Protein AF-A0A9P0K752-F1 (afdb_monomer_lite)

Secondary structure (DSSP, 8-state):
--TT----------SS-SSSHHHHHHH-TT-EEEEEEEEEE-TTPPPPS--HHHHS-TT-SS--SEEEEEEES--S-HHHHHHHHHHHH-TT-----------SSS-SEEEEEEE----BSS-HHHHHHHHHT--SSPPTT-TTTTGGGBHHHHHHHHTSSSTT-EEPPP-S---BPBPTTSS-B--STT-PPPB--EEEEEEE-----TTS--SSPPPEEEEEEE-TT--SSSS--EEEEEEEE-----SSS---TT---HHHHHHHHHHHHHHHHHH--S-------

Organism: Acanthoscelides obtectus (NCBI:txid200917)

Radius of gyration: 21.59 Å; chains: 1; bounding box: 47×63×61 Å

pLDDT: mean 83.91, std 16.71, range [30.11, 98.62]

Structure (mmCIF, N/CA/C/O backbone):
data_AF-A0A9P0K752-F1
#
_entry.id   AF-A0A9P0K752-F1
#
loop_
_atom_site.group_PDB
_atom_site.id
_atom_site.type_symbol
_atom_site.label_atom_id
_atom_site.label_alt_id
_atom_site.label_comp_id
_atom_site.label_asym_id
_atom_site.label_entity_id
_atom_site.label_seq_id
_atom_site.pdbx_PDB_ins_code
_atom_site.Cartn_x
_atom_site.Cartn_y
_atom_site.Cartn_z
_atom_site.occupancy
_atom_site.B_iso_or_equiv
_atom_site.auth_seq_id
_atom_site.auth_comp_id
_atom_site.auth_asym_id
_atom_site.auth_atom_id
_atom_site.pdbx_PDB_model_num
ATOM 1 N N . MET A 1 1 ? -17.969 13.875 7.030 1.00 43.69 1 MET A N 1
ATOM 2 C CA . MET A 1 1 ? -17.506 15.256 7.334 1.00 43.69 1 MET A CA 1
ATOM 3 C C . MET A 1 1 ? -16.172 15.446 6.616 1.00 43.69 1 MET A C 1
ATOM 5 O O . MET A 1 1 ? -15.389 14.506 6.649 1.00 43.69 1 MET A O 1
ATOM 9 N N . LYS A 1 2 ? -15.927 16.565 5.918 1.00 38.28 2 LYS A N 1
ATOM 10 C CA . LYS A 1 2 ? -14.702 16.745 5.107 1.00 38.28 2 LYS A CA 1
ATOM 11 C C . LYS A 1 2 ? -13.452 16.594 5.989 1.00 38.28 2 LYS A C 1
ATOM 13 O O . LYS A 1 2 ? -13.418 17.163 7.079 1.00 38.28 2 LYS A O 1
ATOM 18 N N . ALA A 1 3 ? -12.436 15.875 5.505 1.00 40.75 3 ALA A N 1
ATOM 19 C CA . ALA A 1 3 ? -11.210 15.505 6.232 1.00 40.75 3 ALA A CA 1
ATOM 20 C C . ALA A 1 3 ? -10.490 16.669 6.954 1.00 40.75 3 ALA A C 1
ATOM 22 O O . ALA A 1 3 ? -9.731 16.451 7.890 1.00 40.75 3 ALA A O 1
ATOM 23 N N . ARG A 1 4 ? -10.753 17.916 6.545 1.00 45.72 4 ARG A N 1
ATOM 24 C CA . ARG A 1 4 ? -10.050 19.127 6.990 1.00 45.72 4 ARG A CA 1
ATOM 25 C C . ARG A 1 4 ? -10.673 19.873 8.183 1.00 45.72 4 ARG A C 1
ATOM 27 O O . ARG A 1 4 ? -10.165 20.933 8.520 1.00 45.72 4 ARG A O 1
ATOM 34 N N . GLN A 1 5 ? -11.769 19.402 8.787 1.00 37.91 5 GLN A N 1
ATOM 35 C CA . GLN A 1 5 ? -12.550 20.221 9.744 1.00 37.91 5 GLN A CA 1
ATOM 36 C C . GLN A 1 5 ? -12.914 19.560 11.086 1.00 37.91 5 GLN A C 1
ATOM 38 O O . GLN A 1 5 ? -13.837 20.017 11.756 1.00 37.91 5 GLN A O 1
ATOM 43 N N . ARG A 1 6 ? -12.223 18.507 11.529 1.00 47.59 6 ARG A N 1
ATOM 44 C CA . ARG A 1 6 ? -12.545 17.875 12.823 1.00 47.59 6 ARG A CA 1
ATOM 45 C C . ARG A 1 6 ? -11.621 18.349 13.953 1.00 47.59 6 ARG A C 1
ATOM 47 O O . ARG A 1 6 ? -10.405 18.280 13.818 1.00 47.59 6 ARG A O 1
ATOM 54 N N . ASN A 1 7 ? -12.223 18.791 15.060 1.00 34.81 7 ASN A N 1
ATOM 55 C CA . ASN A 1 7 ? -11.583 18.974 16.368 1.00 34.81 7 ASN A CA 1
ATOM 56 C C . ASN A 1 7 ? -11.761 17.698 17.201 1.00 34.81 7 ASN A C 1
ATOM 58 O O . ASN A 1 7 ? -12.840 17.104 17.173 1.00 34.81 7 ASN A O 1
ATOM 62 N N . PHE A 1 8 ? -10.742 17.312 17.973 1.00 40.81 8 PHE A N 1
ATOM 63 C CA . PHE A 1 8 ? -10.775 16.106 18.802 1.00 40.81 8 PHE A CA 1
ATOM 64 C C . PHE A 1 8 ? -10.212 16.374 20.193 1.00 40.81 8 PHE A C 1
ATOM 66 O O . PHE A 1 8 ? -9.047 16.730 20.322 1.00 40.81 8 PHE A O 1
ATOM 73 N N . LEU A 1 9 ? -11.057 16.176 21.207 1.00 34.00 9 LEU A N 1
ATOM 74 C CA . LEU A 1 9 ? -10.714 15.689 22.547 1.00 34.00 9 LEU A CA 1
ATOM 75 C C . LEU A 1 9 ? -12.022 15.553 23.340 1.00 34.00 9 LEU A C 1
ATOM 77 O O . LEU A 1 9 ? -12.571 16.545 23.816 1.00 34.00 9 LEU A O 1
ATOM 81 N N . GLN A 1 10 ? -12.535 14.330 23.496 1.00 37.66 10 GLN A N 1
ATOM 82 C CA . GLN A 1 10 ? -13.490 14.044 24.567 1.00 37.66 10 GLN A CA 1
ATOM 83 C C . GLN A 1 10 ? -13.462 12.563 24.950 1.00 37.66 10 GLN A C 1
ATOM 85 O O . GLN A 1 10 ? -13.866 11.702 24.177 1.00 37.66 10 GLN A O 1
ATOM 90 N N . GLY A 1 11 ? -13.009 12.278 26.169 1.00 41.69 11 GLY A N 1
ATOM 91 C CA . GLY A 1 11 ? -13.138 10.969 26.800 1.00 41.69 11 GLY A CA 1
ATOM 92 C C . GLY A 1 11 ? -13.269 11.139 28.309 1.00 41.69 11 GLY A C 1
ATOM 93 O O . GLY A 1 11 ? -12.302 11.488 28.978 1.00 41.69 11 GLY A O 1
ATOM 94 N N . LYS A 1 12 ? -14.479 10.933 28.843 1.00 43.66 12 LYS A N 1
ATOM 95 C CA . LYS A 1 12 ? -14.713 10.707 30.278 1.00 43.66 12 LYS A CA 1
ATOM 96 C C . LYS A 1 12 ? -14.547 9.212 30.544 1.00 43.66 12 LYS A C 1
ATOM 98 O O . LYS A 1 12 ? -15.131 8.409 29.822 1.00 43.66 12 LYS A O 1
ATOM 103 N N . VAL A 1 13 ? -13.807 8.853 31.590 1.00 46.53 13 VAL A N 1
ATOM 104 C CA . VAL A 1 13 ? -13.734 7.475 32.099 1.00 46.53 13 VAL A CA 1
ATOM 105 C C . VAL A 1 13 ? -15.123 7.099 32.631 1.00 46.53 13 VAL A C 1
ATOM 107 O O . VAL A 1 13 ? -15.615 7.730 33.566 1.00 46.53 13 VAL A O 1
ATOM 110 N N . ALA A 1 14 ? -15.798 6.147 31.985 1.00 50.75 14 ALA A N 1
ATOM 111 C CA . ALA A 1 14 ? -17.128 5.678 32.372 1.00 50.75 14 ALA A CA 1
ATOM 112 C C . ALA A 1 14 ? -17.036 4.436 33.279 1.00 50.75 14 ALA A C 1
ATOM 114 O O . ALA A 1 14 ? -16.059 3.701 33.227 1.00 50.75 14 ALA A O 1
ATOM 115 N N . ALA A 1 15 ? -18.078 4.175 34.078 1.00 58.16 15 ALA A N 1
ATOM 116 C CA . ALA A 1 15 ? -18.194 3.004 34.963 1.00 58.16 15 ALA A CA 1
ATOM 117 C C . ALA A 1 15 ? -18.396 1.656 34.225 1.00 58.16 15 ALA A C 1
ATOM 119 O O . ALA A 1 15 ? -18.564 0.621 34.863 1.00 58.16 15 ALA A O 1
ATOM 120 N N . ASN A 1 16 ? -18.407 1.674 32.889 1.00 66.56 16 ASN A N 1
ATOM 121 C CA . ASN A 1 16 ? -18.654 0.525 32.020 1.00 66.56 16 ASN A CA 1
ATOM 122 C C . ASN A 1 16 ? -17.353 0.069 31.343 1.00 66.56 16 ASN A C 1
ATOM 124 O O . ASN A 1 16 ? -16.406 0.845 31.243 1.00 66.56 16 ASN A O 1
ATOM 128 N N . SER A 1 17 ? -17.333 -1.176 30.851 1.00 79.44 17 SER A N 1
ATOM 129 C CA . SER A 1 17 ? -16.177 -1.741 30.141 1.00 79.44 17 SER A CA 1
ATOM 130 C C . SER A 1 17 ? -15.731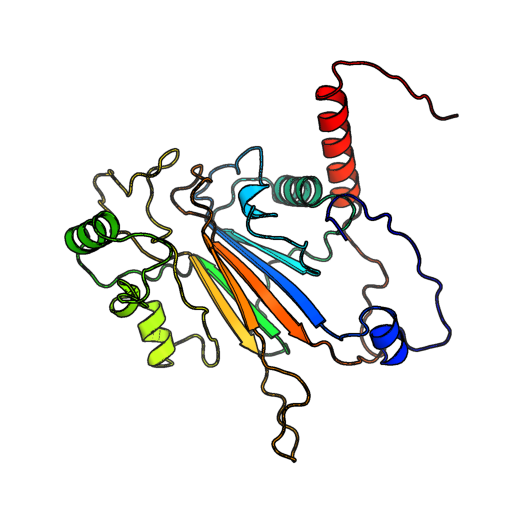 -0.865 28.965 1.00 79.44 17 SER A C 1
ATOM 132 O O . SER A 1 17 ? -16.568 -0.485 28.145 1.00 79.44 17 SER A O 1
ATOM 134 N N . LEU A 1 18 ? -14.425 -0.587 28.869 1.00 83.25 18 LEU A N 1
ATOM 135 C CA . LEU A 1 18 ? -13.828 0.295 27.856 1.00 83.25 18 LEU A CA 1
ATOM 136 C C . LEU A 1 18 ? -13.822 -0.329 26.454 1.00 83.25 18 LEU A C 1
ATOM 138 O O . LEU A 1 18 ? -13.935 0.393 25.466 1.00 83.25 18 LEU A O 1
ATOM 142 N N . LEU A 1 19 ? -13.701 -1.655 26.364 1.00 84.69 19 LEU A N 1
ATOM 143 C CA . LEU A 1 19 ? -13.734 -2.412 25.108 1.00 84.69 19 LEU A CA 1
ATOM 144 C C . LEU A 1 19 ? -15.084 -3.104 24.851 1.00 84.69 19 LEU A C 1
ATOM 146 O O . LEU A 1 19 ? -15.258 -3.762 23.824 1.00 84.69 19 LEU A O 1
ATOM 150 N N . GLY A 1 20 ? -16.037 -2.984 25.778 1.00 84.69 20 GLY A N 1
ATOM 151 C CA . GLY A 1 20 ? -17.323 -3.676 25.729 1.00 84.69 20 GLY A CA 1
ATOM 152 C C . GLY A 1 20 ? -18.306 -3.129 24.687 1.00 84.69 20 GLY A C 1
ATOM 153 O O . GLY A 1 20 ? -18.102 -2.087 24.065 1.00 84.69 20 GLY A O 1
ATOM 154 N N . ALA A 1 21 ? -19.435 -3.828 24.528 1.00 86.56 21 ALA A N 1
ATOM 155 C CA . ALA A 1 21 ? -20.433 -3.531 23.493 1.00 86.56 21 ALA A CA 1
ATOM 156 C C . ALA A 1 21 ? -21.003 -2.107 23.584 1.00 86.56 21 ALA A C 1
ATOM 158 O O . ALA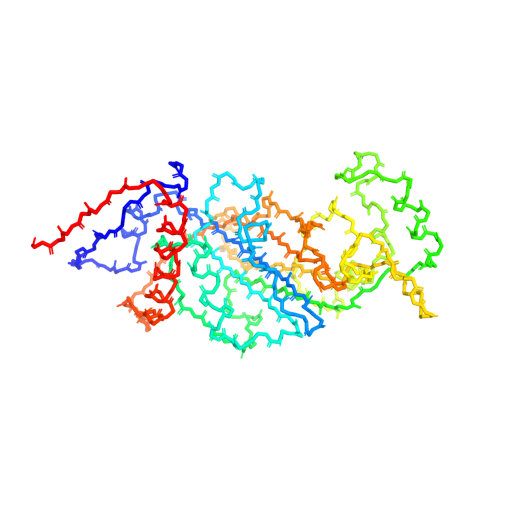 A 1 21 ? -21.141 -1.447 22.564 1.00 86.56 21 ALA A O 1
ATOM 159 N N . ASN A 1 22 ? -21.263 -1.608 24.797 1.00 87.25 22 ASN A N 1
ATOM 160 C CA . ASN A 1 22 ? -21.819 -0.265 24.995 1.00 87.25 22 ASN A CA 1
ATOM 161 C C . ASN A 1 22 ? -20.876 0.841 24.498 1.00 87.25 22 ASN A C 1
ATOM 163 O O . ASN A 1 22 ? -21.330 1.824 23.917 1.00 87.25 22 ASN A O 1
ATOM 167 N N . GLU A 1 23 ? -19.570 0.695 24.735 1.00 88.25 23 GLU A N 1
ATOM 168 C CA . GLU A 1 23 ? -18.573 1.656 24.258 1.00 88.25 23 GLU A CA 1
ATOM 169 C C . GLU A 1 23 ? -18.379 1.553 22.747 1.00 88.25 23 GLU A C 1
ATOM 171 O O . GLU A 1 23 ? -18.332 2.578 22.061 1.00 88.25 23 GLU A O 1
ATOM 176 N N . LEU A 1 24 ? -18.357 0.328 22.210 1.00 87.69 24 LEU A N 1
ATOM 177 C CA . LEU A 1 24 ? -18.298 0.102 20.770 1.00 87.69 24 LEU A CA 1
ATOM 178 C C . LEU A 1 24 ? -19.510 0.709 20.051 1.00 87.69 24 LEU A C 1
ATOM 180 O O . LEU A 1 24 ? -19.329 1.457 19.100 1.00 87.69 24 LEU A O 1
ATOM 184 N N . ASP A 1 25 ? -20.730 0.467 20.529 1.00 88.12 25 ASP A N 1
ATOM 185 C CA . ASP A 1 25 ? -21.953 0.991 19.910 1.00 88.12 25 ASP A CA 1
ATOM 186 C C . ASP A 1 25 ? -22.045 2.526 20.030 1.00 88.12 25 ASP A C 1
ATOM 188 O O . ASP A 1 25 ? -22.614 3.186 19.161 1.00 88.12 25 ASP A O 1
ATOM 192 N N . ARG A 1 26 ? -21.442 3.123 21.070 1.00 88.56 26 ARG A N 1
ATOM 193 C CA . ARG A 1 26 ? -21.345 4.583 21.230 1.00 88.56 26 ARG A CA 1
ATOM 194 C C . ARG A 1 26 ? -20.338 5.218 20.271 1.00 88.56 26 ARG A C 1
ATOM 196 O O . ARG A 1 26 ? -20.597 6.297 19.743 1.00 88.56 26 ARG A O 1
ATOM 203 N N . THR A 1 27 ? -19.169 4.603 20.109 1.00 86.75 27 THR A N 1
ATOM 204 C CA . THR A 1 27 ? -18.027 5.192 19.383 1.00 86.75 27 THR A CA 1
ATOM 205 C C . THR A 1 27 ? -17.987 4.796 17.909 1.00 86.75 27 THR A C 1
ATOM 207 O O . THR A 1 27 ? -17.581 5.597 17.069 1.00 86.75 27 THR A O 1
ATOM 210 N N . CYS A 1 28 ? -18.466 3.598 17.581 1.00 87.81 28 CYS A N 1
ATOM 211 C CA . CYS A 1 28 ? -18.572 3.051 16.237 1.00 87.81 28 CYS A CA 1
ATOM 212 C C . CYS A 1 28 ? -19.931 2.333 16.069 1.00 87.81 28 CYS A C 1
ATOM 214 O O . CYS A 1 28 ? -19.988 1.101 16.051 1.00 87.81 28 CYS A O 1
ATOM 216 N N . PRO A 1 29 ? -21.045 3.081 15.915 1.00 87.12 29 PRO A N 1
ATOM 217 C CA . PRO A 1 29 ? -22.397 2.507 15.896 1.00 87.12 29 PRO A CA 1
ATOM 218 C C . PRO A 1 29 ? -22.625 1.465 14.796 1.00 87.12 29 PRO A C 1
ATOM 220 O O . PRO A 1 29 ? -23.362 0.501 14.982 1.00 87.12 29 PRO A O 1
ATOM 223 N N . ASN A 1 30 ? -21.960 1.633 13.649 1.00 89.50 30 ASN A N 1
ATOM 224 C CA . ASN A 1 30 ? -22.061 0.700 12.524 1.00 89.50 30 ASN A CA 1
ATOM 225 C C . ASN A 1 30 ? -21.093 -0.487 12.658 1.00 89.50 30 ASN A C 1
ATOM 227 O O . ASN A 1 30 ? -21.127 -1.404 11.841 1.00 89.50 30 ASN A O 1
ATOM 231 N N . ARG A 1 31 ? -20.205 -0.453 13.663 1.00 89.69 31 ARG A N 1
ATOM 232 C CA . ARG A 1 31 ? -19.091 -1.389 13.880 1.00 89.69 31 ARG A CA 1
ATOM 233 C C . ARG A 1 31 ? -18.129 -1.498 12.697 1.00 89.69 31 ARG A C 1
ATOM 235 O O . ARG A 1 31 ? -17.339 -2.433 12.647 1.00 89.69 31 ARG A O 1
ATOM 242 N N . GLU A 1 32 ? -18.199 -0.563 11.754 1.00 92.62 32 GLU A N 1
ATOM 243 C CA . GLU A 1 32 ? -17.371 -0.525 10.555 1.00 92.62 32 GLU A CA 1
ATOM 244 C C . GLU A 1 32 ? -16.028 0.129 10.856 1.00 92.62 32 GLU A C 1
ATOM 246 O O . GLU A 1 32 ? -15.966 1.177 11.494 1.00 92.62 32 GLU A O 1
ATOM 251 N N . LEU A 1 33 ? -14.961 -0.486 10.359 1.00 93.50 33 LEU A N 1
ATOM 252 C CA . LEU A 1 33 ? -13.605 0.026 10.457 1.00 93.50 33 LEU A CA 1
ATOM 253 C C . LEU A 1 33 ? -12.972 0.040 9.069 1.00 93.50 33 LEU A C 1
ATOM 255 O O . LEU A 1 33 ? -13.032 -0.952 8.336 1.00 93.50 33 LEU A O 1
ATOM 259 N N . THR A 1 34 ? -12.341 1.155 8.729 1.00 95.19 34 THR A N 1
ATOM 260 C CA . THR A 1 34 ? -11.575 1.328 7.498 1.00 95.19 34 THR A CA 1
ATOM 261 C C . THR A 1 34 ? -10.079 1.330 7.787 1.00 95.19 34 THR A C 1
ATOM 263 O O . THR A 1 34 ? -9.596 2.025 8.678 1.00 95.19 34 THR A O 1
ATOM 266 N N . ILE A 1 35 ? -9.332 0.524 7.037 1.00 96.25 35 ILE A N 1
ATOM 267 C CA . ILE A 1 35 ? -7.895 0.324 7.218 1.00 96.25 35 ILE A CA 1
ATOM 268 C C . ILE A 1 35 ? -7.208 0.617 5.892 1.00 96.25 35 ILE A C 1
ATOM 270 O O . ILE A 1 35 ? -7.510 -0.018 4.884 1.00 96.25 35 ILE A O 1
ATOM 274 N N . PHE A 1 36 ? -6.271 1.554 5.895 1.00 96.75 36 PHE A N 1
ATOM 275 C CA . PHE A 1 36 ? -5.335 1.756 4.801 1.00 96.75 36 PHE A CA 1
ATOM 276 C C . PHE A 1 36 ? -4.062 0.967 5.047 1.00 96.75 36 PHE A C 1
ATOM 278 O O . PHE A 1 36 ? -3.501 0.993 6.144 1.00 96.75 36 PHE A O 1
ATOM 285 N N . VAL A 1 37 ? -3.598 0.296 4.002 1.00 97.56 37 VAL A N 1
ATOM 286 C CA . VAL A 1 37 ? -2.320 -0.406 3.978 1.00 97.56 37 VAL A CA 1
ATOM 287 C C . VAL A 1 37 ? -1.539 0.116 2.785 1.00 97.56 37 VAL A C 1
ATOM 289 O O . VAL A 1 37 ? -2.015 0.023 1.658 1.00 97.56 37 VAL A O 1
ATOM 292 N N . GLY A 1 38 ? -0.359 0.673 3.031 1.00 97.00 38 GLY A N 1
ATOM 293 C CA . GLY A 1 38 ? 0.578 1.121 2.008 1.00 97.00 38 GLY A CA 1
ATOM 294 C C . GLY A 1 38 ? 1.888 0.352 2.102 1.00 97.00 38 GLY A C 1
ATOM 295 O O . GLY A 1 38 ? 2.366 0.075 3.200 1.00 97.00 38 GLY A O 1
ATOM 296 N N . THR A 1 39 ? 2.488 0.031 0.962 1.00 97.50 39 THR A N 1
ATOM 297 C CA . THR A 1 39 ? 3.837 -0.523 0.870 1.00 97.50 39 THR A CA 1
ATOM 298 C C . THR A 1 39 ? 4.677 0.230 -0.150 1.00 97.50 39 THR A C 1
ATOM 300 O O . THR A 1 39 ? 4.175 0.610 -1.209 1.00 97.50 39 THR A O 1
ATOM 303 N N . TRP A 1 40 ? 5.956 0.446 0.157 1.00 97.38 40 TRP A N 1
ATOM 304 C CA . TRP A 1 40 ? 6.879 1.092 -0.769 1.00 97.38 40 TRP A CA 1
ATOM 305 C C . TRP A 1 40 ? 8.340 0.669 -0.569 1.00 97.38 40 TRP A C 1
ATOM 307 O O . TRP A 1 40 ? 8.932 0.936 0.480 1.00 97.38 40 TRP A O 1
ATOM 317 N N . ASN A 1 41 ? 8.947 0.083 -1.604 1.00 97.00 41 ASN A N 1
ATOM 318 C CA . ASN A 1 41 ? 10.398 -0.038 -1.695 1.00 97.00 41 ASN A CA 1
ATOM 319 C C . ASN A 1 41 ? 11.012 1.299 -2.154 1.00 97.00 41 ASN A C 1
ATOM 321 O O . ASN A 1 41 ? 10.737 1.804 -3.242 1.00 97.00 41 ASN A O 1
ATOM 325 N N . MET A 1 42 ? 11.843 1.901 -1.309 1.00 95.19 42 MET A N 1
ATOM 326 C CA . MET A 1 42 ? 12.438 3.217 -1.547 1.00 95.19 42 MET A CA 1
ATOM 327 C C . MET A 1 42 ? 13.790 3.143 -2.271 1.00 95.19 42 MET A C 1
ATOM 329 O O . MET A 1 42 ? 14.315 4.190 -2.648 1.00 95.19 42 MET A O 1
ATOM 333 N N . ASN A 1 43 ? 14.350 1.942 -2.472 1.00 93.44 43 ASN A N 1
ATOM 334 C CA . ASN A 1 43 ? 15.631 1.682 -3.145 1.00 93.44 43 ASN A CA 1
ATOM 335 C C . ASN A 1 43 ? 16.760 2.617 -2.677 1.00 93.44 43 ASN A C 1
ATOM 337 O O . ASN A 1 43 ? 17.523 3.190 -3.453 1.00 93.44 43 ASN A O 1
ATOM 341 N N . GLY A 1 44 ? 16.820 2.853 -1.372 1.00 89.88 44 GLY A N 1
ATOM 342 C CA . GLY A 1 44 ? 17.812 3.715 -0.752 1.00 89.88 44 GLY A CA 1
ATOM 343 C C . GLY A 1 44 ? 17.649 5.214 -1.026 1.00 89.88 44 GLY A C 1
ATOM 344 O O . GLY A 1 44 ? 18.533 6.003 -0.685 1.00 89.88 44 GLY A O 1
ATOM 345 N N . HIS A 1 45 ? 16.538 5.660 -1.605 1.00 87.88 45 HIS A N 1
ATOM 346 C CA . HIS A 1 45 ? 16.282 7.075 -1.852 1.00 87.88 45 HIS A CA 1
ATOM 347 C C . HIS A 1 45 ? 15.394 7.694 -0.773 1.00 87.88 45 HIS A C 1
ATOM 349 O O . HIS A 1 45 ? 14.468 7.069 -0.257 1.00 87.88 45 HIS A O 1
ATOM 355 N N . SER A 1 46 ? 15.648 8.966 -0.467 1.00 86.69 46 SER A N 1
ATOM 356 C CA . SER A 1 46 ? 14.755 9.754 0.379 1.00 86.69 46 SER A CA 1
ATOM 357 C C . SER A 1 46 ? 13.364 9.877 -0.258 1.00 86.69 46 SER A C 1
ATOM 359 O O . SER A 1 46 ? 13.247 9.946 -1.490 1.00 86.69 46 SER A O 1
ATOM 361 N N . PRO A 1 47 ? 12.302 9.955 0.559 1.00 86.94 47 PRO A N 1
ATOM 362 C CA . PRO A 1 47 ? 10.962 10.186 0.054 1.00 86.94 47 PRO A CA 1
ATOM 363 C C . PRO A 1 47 ? 10.850 11.576 -0.598 1.00 86.94 47 PRO A C 1
ATOM 365 O O . PRO A 1 47 ? 11.656 12.466 -0.298 1.00 86.94 47 PRO A O 1
ATOM 368 N N . PRO A 1 48 ? 9.858 11.804 -1.479 1.00 86.44 48 PRO A N 1
ATOM 369 C CA . PRO A 1 48 ? 9.555 13.150 -1.947 1.00 86.44 48 PRO A CA 1
ATOM 370 C C . PRO A 1 48 ? 9.160 14.050 -0.770 1.00 86.44 48 PRO A C 1
ATOM 372 O O . PRO A 1 48 ? 8.695 13.581 0.268 1.00 86.44 48 PRO A O 1
ATOM 375 N N . LYS A 1 49 ? 9.316 15.366 -0.951 1.00 83.94 49 LYS A N 1
ATOM 376 C CA . LYS A 1 49 ? 8.955 16.357 0.079 1.00 83.94 49 LYS A CA 1
ATOM 377 C C . LYS A 1 49 ? 7.475 16.302 0.456 1.00 83.94 49 LYS A C 1
ATOM 379 O O . LYS A 1 49 ? 7.132 16.542 1.605 1.00 83.94 49 LYS A O 1
ATOM 384 N N . GLU A 1 50 ? 6.616 16.014 -0.517 1.00 84.00 50 GLU A N 1
ATOM 385 C CA . GLU A 1 50 ? 5.181 15.863 -0.309 1.00 84.00 50 GLU A CA 1
ATOM 386 C C . GLU A 1 50 ? 4.789 14.395 -0.445 1.00 84.00 50 GLU A C 1
ATOM 388 O O . GLU A 1 50 ? 5.071 13.759 -1.459 1.00 84.00 50 GLU A O 1
ATOM 393 N N . LEU A 1 51 ? 4.111 13.873 0.577 1.00 87.12 51 LEU A N 1
ATOM 394 C CA . LEU A 1 51 ? 3.647 12.485 0.632 1.00 87.12 51 LEU A CA 1
ATOM 395 C C . LEU A 1 51 ? 2.143 12.341 0.376 1.00 87.12 51 LEU A C 1
ATOM 397 O O . LEU A 1 51 ? 1.617 11.235 0.473 1.00 87.12 51 LEU A O 1
ATOM 401 N N . ASN A 1 52 ? 1.449 13.438 0.054 1.00 86.19 52 ASN A N 1
ATOM 402 C CA . ASN A 1 52 ? -0.009 13.474 -0.087 1.00 86.19 52 ASN A CA 1
ATOM 403 C C . ASN A 1 52 ? -0.518 12.387 -1.039 1.00 86.19 52 ASN A C 1
ATOM 405 O O . ASN A 1 52 ? -1.420 11.645 -0.676 1.00 86.19 52 ASN A O 1
ATOM 409 N N . ASP A 1 53 ? 0.120 12.227 -2.198 1.00 86.38 53 ASP A N 1
ATOM 410 C CA . ASP A 1 53 ? -0.302 11.262 -3.217 1.00 86.38 53 ASP A CA 1
ATOM 411 C C . ASP A 1 53 ? -0.242 9.800 -2.746 1.00 86.38 53 ASP A C 1
ATOM 413 O O . ASP A 1 53 ? -0.963 8.962 -3.281 1.00 86.38 53 ASP A O 1
ATOM 417 N N . PHE A 1 54 ? 0.586 9.490 -1.741 1.00 89.19 54 PHE A N 1
ATOM 418 C CA . PHE A 1 54 ? 0.676 8.154 -1.146 1.00 89.19 54 PHE A CA 1
ATOM 419 C C . PHE A 1 54 ? -0.136 8.012 0.139 1.00 89.19 54 PHE A C 1
ATOM 421 O O . PHE A 1 54 ? -0.811 7.007 0.328 1.00 89.19 54 PHE A O 1
ATOM 428 N N . VAL A 1 55 ? -0.085 9.006 1.024 1.00 86.12 55 VAL A N 1
ATOM 429 C CA . VAL A 1 55 ? -0.699 8.940 2.360 1.00 86.12 55 VAL A CA 1
ATOM 430 C C . VAL A 1 55 ? -2.192 9.269 2.312 1.00 86.12 55 VAL A C 1
ATOM 432 O O . VAL A 1 55 ? -2.971 8.694 3.067 1.00 86.12 55 VAL A O 1
ATOM 435 N N . LEU A 1 56 ? -2.598 10.184 1.427 1.00 85.75 56 LEU A N 1
ATOM 436 C CA . LEU A 1 56 ? -3.981 10.612 1.204 1.00 85.75 56 LEU A CA 1
ATOM 437 C C . LEU A 1 56 ? -4.253 10.748 -0.310 1.00 85.75 56 LEU A C 1
ATOM 439 O O . LEU A 1 56 ? -4.424 11.870 -0.800 1.00 85.75 56 LEU A O 1
ATOM 443 N N . PRO A 1 57 ? -4.279 9.628 -1.061 1.00 81.00 57 PRO A N 1
ATOM 444 C CA . PRO A 1 57 ? -4.466 9.645 -2.509 1.00 81.00 57 PRO A CA 1
ATOM 445 C C . PRO A 1 57 ? -5.729 10.411 -2.916 1.00 81.00 57 PRO A C 1
ATOM 447 O O . PRO A 1 57 ? -6.743 10.365 -2.226 1.00 81.00 57 PRO A O 1
ATOM 450 N N . VAL A 1 58 ? -5.707 11.083 -4.069 1.00 74.50 58 VAL A N 1
ATOM 451 C CA . VAL A 1 58 ? -6.799 11.981 -4.509 1.00 74.50 58 VAL A CA 1
ATOM 452 C C . VAL A 1 58 ? -8.160 11.277 -4.620 1.00 74.50 58 VAL A C 1
ATOM 454 O O . VAL A 1 58 ? -9.198 11.904 -4.412 1.00 74.50 58 VAL A O 1
ATOM 457 N N . SER A 1 59 ? -8.170 9.975 -4.912 1.00 75.25 59 SER A N 1
ATOM 458 C CA . SER A 1 59 ? -9.381 9.146 -4.971 1.00 75.25 59 SER A CA 1
ATOM 459 C C . SER A 1 59 ? -9.995 8.837 -3.596 1.00 75.25 59 SER A C 1
ATOM 461 O O . SER A 1 59 ? -11.088 8.278 -3.522 1.00 75.25 59 SER A O 1
ATOM 463 N N . MET A 1 60 ? -9.323 9.195 -2.500 1.00 78.62 60 MET A N 1
ATOM 464 C CA . MET A 1 60 ? -9.768 8.947 -1.135 1.00 78.62 60 MET A CA 1
ATOM 465 C C . MET A 1 60 ? -10.695 10.066 -0.642 1.00 78.62 60 MET A C 1
ATOM 467 O O . MET A 1 60 ? -10.265 11.165 -0.293 1.00 78.62 60 MET A O 1
ATOM 471 N N . GLU A 1 61 ? -11.992 9.774 -0.550 1.00 75.38 61 GLU A N 1
ATOM 472 C CA . GLU A 1 61 ? -12.982 10.746 -0.063 1.00 75.38 61 GLU A CA 1
ATOM 473 C C . GLU A 1 61 ? -12.929 10.955 1.461 1.00 75.38 61 GLU A C 1
ATOM 475 O O . GLU A 1 61 ? -13.268 12.030 1.979 1.00 75.38 61 GLU A O 1
ATOM 480 N N . HIS A 1 62 ? -12.526 9.920 2.204 1.00 82.06 62 HIS A N 1
ATOM 481 C CA . HIS A 1 62 ? -12.534 9.875 3.666 1.00 82.06 62 HIS A CA 1
ATOM 482 C C . HIS A 1 62 ? -11.231 9.285 4.201 1.00 82.06 62 HIS A C 1
ATOM 484 O O . HIS A 1 62 ? -10.743 8.292 3.670 1.00 82.06 62 HIS A O 1
ATOM 490 N N . VAL A 1 63 ? -10.694 9.887 5.268 1.00 85.81 63 VAL A N 1
ATOM 491 C CA . VAL A 1 63 ? -9.487 9.375 5.931 1.00 85.81 63 VAL A CA 1
ATOM 492 C C . VAL A 1 63 ? -9.838 8.065 6.652 1.00 85.81 63 VAL A C 1
ATOM 494 O O . VAL A 1 63 ? -10.801 8.079 7.424 1.00 85.81 63 VAL A O 1
ATOM 497 N N . PRO A 1 64 ? -9.097 6.973 6.400 1.00 91.56 64 PRO A N 1
ATOM 498 C CA . PRO A 1 64 ? -9.266 5.687 7.068 1.00 91.56 64 PRO A CA 1
ATOM 499 C C . PRO A 1 64 ? -9.097 5.797 8.582 1.00 91.56 64 PRO A C 1
ATOM 501 O O . PRO A 1 64 ? -8.352 6.650 9.051 1.00 91.56 64 PRO A O 1
ATOM 504 N N . ASP A 1 65 ? -9.730 4.903 9.338 1.00 92.62 65 ASP A N 1
ATOM 505 C CA . ASP A 1 65 ? -9.618 4.871 10.803 1.00 92.62 65 ASP A CA 1
ATOM 506 C C . ASP A 1 65 ? -8.231 4.397 11.274 1.00 92.62 65 ASP A C 1
ATOM 508 O O . ASP A 1 65 ? -7.739 4.818 12.321 1.00 92.62 65 ASP A O 1
ATOM 512 N N . ILE A 1 66 ? -7.591 3.513 10.500 1.00 93.69 66 ILE A N 1
ATOM 513 C CA . ILE A 1 66 ? -6.226 3.025 10.733 1.00 93.69 66 ILE A CA 1
ATOM 514 C C . ILE A 1 66 ? -5.415 3.191 9.452 1.00 93.69 66 ILE A C 1
ATOM 516 O O . ILE A 1 66 ? -5.854 2.776 8.381 1.00 93.69 66 ILE A O 1
ATOM 520 N N . LEU A 1 67 ? -4.201 3.728 9.571 1.00 93.44 67 LEU A N 1
ATOM 521 C CA . LEU A 1 67 ? -3.226 3.766 8.486 1.00 93.44 67 LEU A CA 1
ATOM 522 C C . LEU A 1 67 ? -2.000 2.935 8.869 1.00 93.44 67 LEU A C 1
ATOM 524 O O . LEU A 1 67 ? -1.411 3.132 9.931 1.00 93.44 67 LEU A O 1
ATOM 528 N N . SER A 1 68 ? -1.616 2.010 7.995 1.00 93.50 68 SER A N 1
ATOM 529 C CA . SER A 1 68 ? -0.427 1.172 8.125 1.00 93.50 68 SER A CA 1
ATOM 530 C C . SER A 1 68 ? 0.474 1.377 6.912 1.00 93.50 68 SER A C 1
ATOM 532 O O . SER A 1 68 ? 0.015 1.285 5.775 1.00 93.50 68 SER A O 1
ATOM 534 N N . PHE A 1 69 ? 1.754 1.654 7.156 1.00 92.12 69 PHE A N 1
ATOM 535 C CA . PHE A 1 69 ? 2.758 1.859 6.116 1.00 92.12 69 PHE A CA 1
ATOM 536 C C . PHE A 1 69 ? 3.919 0.893 6.334 1.00 92.12 69 PHE A C 1
ATOM 538 O O . PHE A 1 69 ? 4.547 0.904 7.392 1.00 92.12 69 PHE A O 1
ATOM 545 N N . GLY A 1 70 ? 4.211 0.075 5.328 1.00 91.75 70 GLY A N 1
ATOM 546 C CA . GLY A 1 70 ? 5.417 -0.737 5.247 1.00 91.75 70 GLY A CA 1
ATOM 547 C C . GLY A 1 70 ? 6.391 -0.135 4.243 1.00 91.75 70 GLY A C 1
ATOM 548 O O . GLY A 1 70 ? 6.007 0.199 3.126 1.00 91.75 70 GLY A O 1
ATOM 549 N N . THR A 1 71 ? 7.660 -0.010 4.607 1.00 92.00 71 THR A N 1
ATOM 550 C CA . THR A 1 71 ? 8.695 0.438 3.672 1.00 92.00 71 THR A CA 1
ATOM 551 C C . THR A 1 71 ? 9.829 -0.575 3.594 1.00 92.00 71 THR A C 1
ATOM 553 O O . THR A 1 71 ? 10.084 -1.321 4.542 1.00 92.00 71 THR A O 1
ATOM 556 N N . GLN A 1 72 ? 10.480 -0.646 2.436 1.00 93.12 72 GLN A N 1
ATOM 557 C CA . GLN A 1 72 ? 11.664 -1.470 2.192 1.00 93.12 72 GLN A CA 1
ATOM 558 C C . GLN A 1 72 ? 12.785 -0.583 1.648 1.00 93.12 72 GLN A C 1
ATOM 560 O O . GLN A 1 72 ? 12.510 0.453 1.045 1.00 93.12 72 GLN A O 1
ATOM 565 N N . GLU A 1 73 ? 14.039 -0.962 1.906 1.00 90.69 73 GLU A N 1
ATOM 566 C CA . GLU A 1 73 ? 15.232 -0.210 1.474 1.00 90.69 73 GLU A CA 1
ATOM 567 C C . GLU A 1 73 ? 15.164 1.294 1.8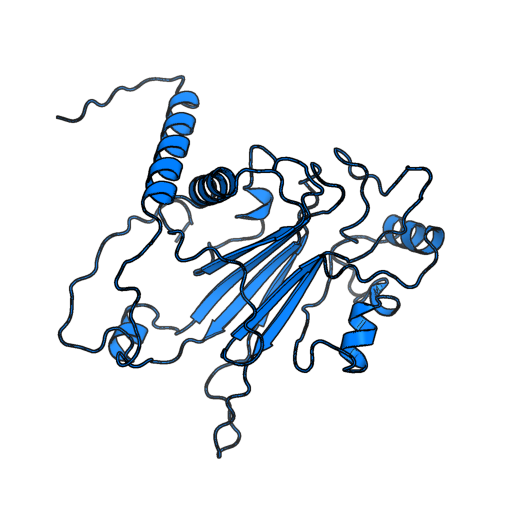02 1.00 90.69 73 GLU A C 1
ATOM 569 O O . GLU A 1 73 ? 15.586 2.149 1.028 1.00 90.69 73 GLU A O 1
ATOM 574 N N . SER A 1 74 ? 14.585 1.645 2.947 1.00 84.31 74 SER A N 1
ATOM 575 C CA . SER A 1 74 ? 14.433 3.037 3.369 1.00 84.31 74 SER A CA 1
ATOM 576 C C . SER A 1 74 ? 15.773 3.614 3.825 1.00 84.31 74 SER A C 1
ATOM 578 O O . SER A 1 74 ? 16.487 2.974 4.593 1.00 84.31 74 SER A O 1
ATOM 580 N N . THR A 1 75 ? 16.101 4.835 3.396 1.00 72.56 75 THR A N 1
ATOM 581 C CA . THR A 1 75 ? 17.308 5.563 3.848 1.00 72.56 75 THR A CA 1
ATOM 582 C C . THR A 1 75 ? 17.037 6.720 4.783 1.00 72.56 75 THR A C 1
ATOM 584 O O . THR A 1 75 ? 17.974 7.267 5.360 1.00 72.56 75 THR A O 1
ATOM 587 N N . SER A 1 76 ? 15.776 7.102 4.960 1.00 64.75 76 SER A N 1
ATOM 588 C CA . SER A 1 76 ? 15.426 8.074 5.986 1.00 64.75 76 SER A CA 1
ATOM 589 C C . SER A 1 76 ? 15.657 7.478 7.369 1.00 64.75 76 SER A C 1
ATOM 591 O O . SER A 1 76 ? 15.251 6.346 7.638 1.00 64.75 76 SER A O 1
ATOM 593 N N . GLU A 1 77 ? 16.257 8.275 8.254 1.00 74.94 77 GLU A N 1
ATOM 594 C CA . GLU A 1 77 ? 16.192 8.045 9.695 1.00 74.94 77 GLU A CA 1
ATOM 595 C C . GLU A 1 77 ? 14.732 7.747 10.053 1.00 74.94 77 GLU A C 1
ATOM 597 O O . GLU A 1 77 ? 13.826 8.512 9.707 1.00 74.94 77 GLU A O 1
ATOM 602 N N . ARG A 1 78 ? 14.490 6.608 10.708 1.00 79.12 78 ARG A N 1
ATOM 603 C CA . ARG A 1 78 ? 13.138 6.115 11.015 1.00 79.12 78 ARG A CA 1
ATOM 604 C C . ARG A 1 78 ? 12.256 7.196 11.646 1.00 79.12 78 ARG A C 1
ATOM 606 O O . ARG A 1 78 ? 11.082 7.307 11.305 1.00 79.12 78 ARG A O 1
ATOM 613 N N . TYR A 1 79 ? 12.842 8.011 12.519 1.00 83.12 79 TYR A N 1
ATOM 614 C CA . TYR A 1 79 ? 12.169 9.131 13.165 1.00 83.12 79 TYR A CA 1
ATOM 615 C C . TYR A 1 79 ? 11.680 10.191 12.164 1.00 83.12 79 TYR A C 1
ATOM 617 O O . TYR A 1 79 ? 10.530 10.614 12.234 1.00 83.12 79 TYR A O 1
ATOM 625 N N . ASP A 1 80 ? 12.503 10.591 11.191 1.00 82.50 80 ASP A N 1
ATOM 626 C CA . ASP A 1 80 ? 12.112 11.591 10.190 1.00 82.50 80 ASP A CA 1
ATOM 627 C C . ASP A 1 80 ? 11.001 11.091 9.267 1.00 82.50 80 ASP A C 1
ATOM 629 O O . ASP A 1 80 ? 10.117 11.866 8.887 1.00 82.50 80 ASP A O 1
ATOM 633 N N . TRP A 1 81 ? 11.011 9.797 8.936 1.00 83.19 81 TRP A N 1
ATOM 634 C CA . TRP A 1 81 ? 9.918 9.157 8.205 1.00 83.19 81 TRP A CA 1
ATOM 635 C C . TRP A 1 81 ? 8.609 9.195 9.005 1.00 83.19 81 TRP A C 1
ATOM 637 O O . TRP A 1 81 ? 7.589 9.666 8.500 1.00 83.19 81 TRP A O 1
ATOM 647 N N . GLU A 1 82 ? 8.646 8.779 10.273 1.00 86.69 82 GLU A N 1
ATOM 648 C CA . GLU A 1 82 ? 7.490 8.801 11.179 1.00 86.69 82 GLU A CA 1
ATOM 649 C C . GLU A 1 82 ? 6.922 10.221 11.353 1.00 86.69 82 GLU A C 1
ATOM 651 O O . GLU A 1 82 ? 5.706 10.422 11.277 1.00 86.69 82 GLU A O 1
ATOM 656 N N . VAL A 1 83 ? 7.791 11.225 11.507 1.00 83.88 83 VAL A N 1
ATOM 657 C CA . VAL A 1 83 ? 7.392 12.637 11.590 1.00 83.88 83 VAL A CA 1
ATOM 658 C C . VAL A 1 83 ? 6.776 13.128 10.280 1.00 83.88 83 VAL A C 1
ATOM 660 O O . VAL A 1 83 ? 5.775 13.838 10.322 1.00 83.88 83 VAL A O 1
ATOM 663 N N . SER A 1 84 ? 7.314 12.735 9.122 1.00 84.31 84 SER A N 1
ATOM 664 C CA . SER A 1 84 ? 6.773 13.133 7.810 1.00 84.31 84 SER A CA 1
ATOM 665 C C . SER A 1 84 ? 5.378 12.545 7.565 1.00 84.31 84 SER A C 1
ATOM 667 O O . SER A 1 84 ? 4.493 13.226 7.037 1.00 84.31 84 SER A O 1
ATOM 669 N N . LEU A 1 85 ? 5.137 11.305 8.009 1.00 84.44 85 LEU A N 1
ATOM 670 C CA . LEU A 1 85 ? 3.802 10.699 7.997 1.00 84.44 85 LEU A CA 1
ATOM 671 C C . LEU A 1 85 ? 2.839 11.467 8.911 1.00 84.44 85 LEU A C 1
ATOM 673 O O . LEU A 1 85 ? 1.756 11.858 8.477 1.00 84.44 85 LEU A O 1
ATOM 677 N N . GLN A 1 86 ? 3.238 11.737 10.154 1.00 87.81 86 GLN A N 1
ATOM 678 C CA . GLN A 1 86 ? 2.416 12.470 11.118 1.00 87.81 86 GLN A CA 1
ATOM 679 C C . GLN A 1 86 ? 2.123 13.913 10.673 1.00 87.81 86 GLN A C 1
ATOM 681 O O . GLN A 1 86 ? 1.006 14.403 10.863 1.00 87.81 86 GLN A O 1
ATOM 686 N N . GLU A 1 87 ? 3.096 14.585 10.052 1.00 86.12 87 GLU A N 1
ATOM 687 C CA . GLU A 1 87 ? 2.933 15.891 9.413 1.00 86.12 87 GLU A CA 1
ATOM 688 C C . GLU A 1 87 ? 1.887 15.823 8.298 1.00 86.12 87 GLU A C 1
ATOM 690 O O . GLU A 1 87 ? 0.990 16.666 8.258 1.00 86.12 87 GLU A O 1
ATOM 695 N N . THR A 1 88 ? 1.957 14.808 7.433 1.00 83.06 88 THR A N 1
ATOM 696 C CA . THR A 1 88 ? 1.046 14.652 6.290 1.00 83.06 88 THR A CA 1
ATOM 697 C C . THR A 1 88 ? -0.385 14.353 6.749 1.00 83.06 88 THR A C 1
ATOM 699 O O . THR A 1 88 ? -1.324 15.042 6.343 1.00 83.06 88 THR A O 1
ATOM 702 N N . ILE A 1 89 ? -0.558 13.390 7.663 1.00 86.81 89 ILE A N 1
ATOM 703 C CA . ILE A 1 89 ? -1.871 12.964 8.178 1.00 86.81 89 ILE A CA 1
ATOM 704 C C . ILE A 1 89 ? -2.512 14.057 9.052 1.00 86.81 89 ILE A C 1
ATOM 706 O O . ILE A 1 89 ? -3.716 14.316 8.964 1.00 86.81 89 ILE A O 1
ATOM 710 N N . GLY A 1 90 ? -1.708 14.745 9.866 1.00 82.50 90 GLY A N 1
ATOM 711 C CA . GLY A 1 90 ? -2.156 15.811 10.759 1.00 82.50 90 GLY A CA 1
ATOM 712 C C . GLY A 1 90 ? -2.700 15.326 12.115 1.00 82.50 90 GLY A C 1
ATOM 713 O O . GLY A 1 90 ? -2.568 14.155 12.461 1.00 82.50 90 GLY A O 1
ATOM 714 N N . PRO A 1 91 ? -3.311 16.228 12.913 1.00 82.56 91 PRO A N 1
ATOM 715 C CA . PRO A 1 91 ? -3.649 15.987 14.326 1.00 82.56 91 PRO A CA 1
ATOM 716 C C . PRO A 1 91 ? -4.747 14.943 14.570 1.00 82.56 91 PRO A C 1
ATOM 718 O O . PRO A 1 91 ? -5.024 14.604 15.715 1.00 82.56 91 PRO A O 1
ATOM 721 N N . SER A 1 92 ? -5.428 14.477 13.520 1.00 78.62 92 SER A N 1
ATOM 722 C CA . SER A 1 92 ? -6.528 13.514 13.639 1.00 78.62 92 SER A CA 1
ATOM 723 C C . SER A 1 92 ? -6.057 12.101 13.976 1.00 78.62 92 SER A C 1
ATOM 725 O O . SER A 1 92 ? -6.865 11.302 14.437 1.00 78.62 92 SER A O 1
ATOM 727 N N . HIS A 1 93 ? -4.779 11.801 13.741 1.00 86.75 93 HIS A N 1
ATOM 728 C CA . HIS A 1 93 ? -4.187 10.494 13.990 1.00 86.75 93 HIS A CA 1
ATOM 729 C C . HIS A 1 93 ? -2.940 10.636 14.847 1.00 86.75 93 HIS A C 1
ATOM 731 O O . HIS A 1 93 ? -2.265 11.667 14.840 1.00 86.75 93 HIS A O 1
ATOM 737 N N . ILE A 1 94 ? -2.639 9.559 15.558 1.00 84.62 94 ILE A N 1
ATOM 738 C CA . ILE A 1 94 ? -1.447 9.403 16.380 1.00 84.62 94 ILE A CA 1
ATOM 739 C C . ILE A 1 94 ? -0.677 8.169 15.914 1.00 84.62 94 ILE A C 1
ATOM 741 O O . ILE A 1 94 ? -1.276 7.168 15.513 1.00 84.62 94 ILE A O 1
ATOM 745 N N . LEU A 1 95 ? 0.651 8.205 16.018 1.00 80.25 95 LEU A N 1
ATOM 746 C CA . LEU A 1 95 ? 1.466 7.005 15.851 1.00 80.25 95 LEU A CA 1
ATOM 747 C C . LEU A 1 95 ? 1.265 6.075 17.058 1.00 80.25 95 LEU A C 1
ATOM 749 O O . LEU A 1 95 ? 1.828 6.297 18.134 1.00 80.25 95 LEU A O 1
ATOM 753 N N . PHE A 1 96 ? 0.446 5.040 16.867 1.00 74.06 96 PHE A N 1
ATOM 754 C CA . PHE A 1 96 ? 0.141 4.040 17.892 1.00 74.06 96 PHE A CA 1
ATOM 755 C C . PHE A 1 96 ? 1.296 3.056 18.109 1.00 74.06 96 PHE A C 1
ATOM 757 O O . PHE A 1 96 ? 1.666 2.764 19.245 1.00 74.06 96 PHE A O 1
ATOM 764 N N . HIS A 1 97 ? 1.882 2.549 17.022 1.00 76.94 97 HIS A N 1
ATOM 765 C CA . HIS A 1 97 ? 2.977 1.591 17.085 1.00 76.94 97 HIS A CA 1
ATOM 766 C C . HIS A 1 97 ? 3.855 1.647 15.832 1.00 76.94 97 HIS A C 1
ATOM 768 O O . HIS A 1 97 ? 3.384 1.978 14.748 1.00 76.94 97 HIS A O 1
ATOM 774 N N . SER A 1 98 ? 5.126 1.287 15.994 1.00 73.44 98 SER A N 1
ATOM 775 C CA . SER A 1 98 ? 6.110 1.156 14.922 1.00 73.44 98 SER A CA 1
ATOM 776 C C . SER A 1 98 ? 7.076 0.034 15.325 1.00 73.44 98 SER A C 1
ATOM 778 O O . SER A 1 98 ? 7.710 0.122 16.379 1.00 73.44 98 SER A O 1
ATOM 780 N N . ALA A 1 99 ? 7.157 -1.050 14.551 1.00 71.19 99 ALA A N 1
ATOM 781 C CA . ALA A 1 99 ? 8.023 -2.202 14.839 1.00 71.19 99 ALA A CA 1
ATOM 782 C C . ALA A 1 99 ? 8.223 -3.112 13.615 1.00 71.19 99 ALA A C 1
ATOM 784 O O . ALA A 1 99 ? 7.485 -3.015 12.638 1.00 71.19 99 ALA A O 1
ATOM 785 N N . SER A 1 100 ? 9.184 -4.038 13.718 1.00 52.81 100 SER A N 1
ATOM 786 C CA . SER A 1 100 ? 9.372 -5.196 12.836 1.00 52.81 100 SER A CA 1
ATOM 787 C C . SER A 1 100 ? 9.077 -6.489 13.614 1.00 52.81 100 SER A C 1
ATOM 789 O O . SER A 1 100 ? 9.833 -6.867 14.506 1.00 52.81 100 SER A O 1
ATOM 791 N N . LEU A 1 101 ? 7.956 -7.158 13.329 1.00 55.31 101 LEU A N 1
ATOM 792 C CA . LEU A 1 101 ? 7.524 -8.382 14.028 1.00 55.31 101 LEU A CA 1
ATOM 793 C C . LEU A 1 101 ? 6.792 -9.343 13.068 1.00 55.31 101 LEU A C 1
ATOM 795 O O . LEU A 1 101 ? 6.154 -8.891 12.120 1.00 55.31 101 LEU A O 1
ATOM 799 N N . ASP A 1 102 ? 6.855 -10.654 13.337 1.00 51.53 102 ASP A N 1
ATOM 800 C CA . ASP A 1 102 ? 6.096 -11.710 12.635 1.00 51.53 102 ASP A CA 1
ATOM 801 C C . ASP A 1 102 ? 4.783 -12.030 13.380 1.00 51.53 102 ASP A C 1
ATOM 803 O O . ASP A 1 102 ? 4.767 -12.149 14.606 1.00 51.53 102 ASP A O 1
ATOM 807 N N . VAL A 1 103 ? 3.664 -12.123 12.650 1.00 60.19 103 VAL A N 1
ATOM 808 C CA . VAL A 1 103 ? 2.296 -12.035 13.200 1.00 60.19 103 VAL A CA 1
ATOM 809 C C . VAL A 1 103 ? 1.240 -12.874 12.451 1.00 60.19 103 VAL A C 1
ATOM 811 O O . VAL A 1 103 ? 0.046 -12.617 12.541 1.00 60.19 103 VAL A O 1
ATOM 814 N N . THR A 1 104 ? 1.602 -13.906 11.692 1.00 61.69 104 THR A N 1
ATOM 815 C CA . THR A 1 104 ? 0.693 -14.401 10.628 1.00 61.69 104 THR A CA 1
ATOM 816 C C . THR A 1 104 ? -0.514 -15.266 11.050 1.00 61.69 104 THR A C 1
ATOM 818 O O . THR A 1 104 ? -1.410 -15.470 10.224 1.00 61.69 104 THR A O 1
ATOM 821 N N . GLN A 1 105 ? -0.597 -15.784 12.289 1.00 59.59 105 GLN A N 1
ATOM 822 C CA . GLN A 1 105 ? -1.653 -16.758 12.664 1.00 59.59 105 GLN A CA 1
ATOM 823 C C . GLN A 1 105 ? -2.577 -16.379 13.832 1.00 59.59 105 GLN A C 1
ATOM 825 O O . GLN A 1 105 ? -3.621 -17.012 13.993 1.00 59.59 105 GLN A O 1
ATOM 830 N N . ASN A 1 106 ? -2.265 -15.342 14.611 1.00 72.44 106 ASN A N 1
ATOM 831 C CA . ASN A 1 106 ? -2.964 -15.062 15.876 1.00 72.44 106 ASN A CA 1
ATOM 832 C C . ASN A 1 106 ? -3.946 -13.880 15.821 1.00 72.44 106 ASN A C 1
ATOM 834 O O . ASN A 1 106 ? -4.350 -13.378 16.867 1.00 72.44 106 ASN A O 1
ATOM 838 N N . PHE A 1 107 ? -4.351 -13.444 14.625 1.00 86.94 107 PHE A N 1
ATOM 839 C CA . PHE A 1 107 ? -5.148 -12.227 14.448 1.00 86.94 107 PHE A CA 1
ATOM 840 C C . PHE A 1 107 ? -6.419 -12.484 13.641 1.00 86.94 107 PHE A C 1
ATOM 842 O O . PHE A 1 107 ? -6.469 -13.360 12.773 1.00 86.94 107 PHE A O 1
ATOM 849 N N . ASP A 1 108 ? -7.457 -11.700 13.934 1.00 88.31 108 ASP A N 1
ATOM 850 C CA . ASP A 1 108 ? -8.738 -11.765 13.228 1.00 88.31 108 ASP A CA 1
ATOM 851 C C . ASP A 1 108 ? -8.636 -11.255 11.791 1.00 88.31 108 ASP A C 1
ATOM 853 O O . ASP A 1 108 ? -9.262 -11.814 10.888 1.00 88.31 108 ASP A O 1
ATOM 857 N N . TYR A 1 109 ? -7.806 -10.236 11.584 1.00 91.25 109 TYR A N 1
ATOM 858 C CA . TYR A 1 109 ? -7.480 -9.661 10.289 1.00 91.25 109 TYR A CA 1
ATOM 859 C C . TYR A 1 109 ? -5.960 -9.572 10.182 1.00 91.25 109 TYR A C 1
ATOM 861 O O . TYR A 1 109 ? -5.307 -9.037 11.076 1.00 91.25 109 TYR A O 1
ATOM 869 N N . VAL A 1 110 ? -5.402 -10.121 9.107 1.00 92.00 110 VAL A N 1
ATOM 870 C CA . VAL A 1 110 ? -3.967 -10.094 8.820 1.00 92.00 110 VAL A CA 1
ATOM 871 C C . VAL A 1 110 ? -3.778 -9.441 7.462 1.00 92.00 110 VAL A C 1
ATOM 873 O O . VAL A 1 110 ? -4.364 -9.890 6.478 1.00 92.00 110 VAL A O 1
ATOM 876 N N . PHE A 1 111 ? -2.940 -8.413 7.412 1.00 95.06 111 PHE A N 1
ATOM 877 C CA . PHE A 1 111 ? -2.462 -7.806 6.177 1.00 95.06 111 PHE A CA 1
ATOM 878 C C . PHE A 1 111 ? -0.983 -8.143 6.024 1.00 95.06 111 PHE A C 1
ATOM 880 O O . PHE A 1 111 ? -0.213 -7.985 6.969 1.00 95.06 111 PHE A O 1
ATOM 887 N N . TRP A 1 112 ? -0.598 -8.633 4.851 1.00 94.38 112 TRP A N 1
ATOM 888 C CA . TRP A 1 112 ? 0.787 -8.892 4.485 1.00 94.38 112 TRP A CA 1
ATOM 889 C C . TRP A 1 112 ? 1.110 -8.052 3.260 1.00 94.38 112 TRP A C 1
ATOM 891 O O . TRP A 1 112 ? 0.640 -8.341 2.162 1.00 94.38 112 TRP A O 1
ATOM 901 N N . SER A 1 113 ? 1.920 -7.017 3.451 1.00 96.38 113 SER A N 1
ATOM 902 C CA . SER A 1 113 ? 2.301 -6.093 2.388 1.00 96.38 113 SER A CA 1
ATOM 903 C C . SER A 1 113 ? 3.807 -5.895 2.321 1.00 96.38 113 SER A C 1
ATOM 905 O O . SER A 1 113 ? 4.470 -5.864 3.357 1.00 96.38 113 SER A O 1
ATOM 907 N N . GLY A 1 114 ? 4.341 -5.744 1.114 1.00 96.31 114 GLY A N 1
ATOM 908 C CA . GLY A 1 114 ? 5.775 -5.573 0.898 1.00 96.31 114 GLY A CA 1
ATOM 909 C C . GLY A 1 114 ? 6.173 -5.704 -0.565 1.00 96.31 114 GLY A C 1
ATOM 910 O O . GLY A 1 114 ? 5.363 -6.120 -1.397 1.00 96.31 114 GLY A O 1
ATOM 911 N N . ASP A 1 115 ? 7.443 -5.428 -0.850 1.00 97.69 115 ASP A N 1
ATOM 912 C CA . ASP A 1 115 ? 8.142 -5.991 -2.005 1.00 97.69 115 ASP A CA 1
ATOM 913 C C . ASP A 1 115 ? 8.311 -7.510 -1.806 1.00 97.69 115 ASP A C 1
ATOM 915 O O . ASP A 1 115 ? 9.213 -7.982 -1.112 1.00 97.69 115 ASP A O 1
ATOM 919 N N . LEU A 1 116 ? 7.394 -8.284 -2.389 1.00 96.88 116 LEU A N 1
ATOM 920 C CA . LEU A 1 116 ? 7.420 -9.749 -2.391 1.00 96.88 116 LEU A CA 1
ATOM 921 C C . LEU A 1 116 ? 8.285 -10.315 -3.528 1.00 96.88 116 LEU A C 1
ATOM 923 O O . LEU A 1 116 ? 8.464 -11.527 -3.623 1.00 96.88 116 LEU A O 1
ATOM 927 N N . ASN A 1 117 ? 8.805 -9.447 -4.399 1.00 97.56 117 ASN A N 1
ATOM 928 C CA . ASN A 1 117 ? 9.751 -9.741 -5.471 1.00 97.56 117 ASN A CA 1
ATOM 929 C C . ASN A 1 117 ? 9.311 -10.759 -6.546 1.00 97.56 117 ASN A C 1
ATOM 931 O O . ASN A 1 117 ? 10.122 -11.156 -7.388 1.00 97.56 117 ASN A O 1
ATOM 935 N N . PHE A 1 118 ? 8.034 -11.151 -6.578 1.00 97.94 118 PHE A N 1
ATOM 936 C CA . PHE A 1 118 ? 7.478 -11.981 -7.648 1.00 97.94 118 PHE A CA 1
ATOM 937 C C . PHE A 1 118 ? 7.450 -11.231 -8.984 1.00 97.94 118 PHE A C 1
ATOM 939 O O . PHE A 1 118 ? 7.225 -10.021 -9.046 1.00 97.94 118 PHE A O 1
ATOM 946 N N . ARG A 1 119 ? 7.720 -11.957 -10.073 1.00 98.06 119 ARG A N 1
ATOM 947 C CA . ARG A 1 119 ? 7.868 -11.403 -11.424 1.00 98.06 119 ARG A CA 1
ATOM 948 C C . ARG A 1 119 ? 6.807 -11.944 -12.374 1.00 98.06 119 ARG A C 1
ATOM 950 O O . ARG A 1 119 ? 6.200 -12.983 -12.128 1.00 98.06 119 ARG A O 1
ATOM 957 N N . LEU A 1 120 ? 6.650 -11.271 -13.512 1.00 97.19 120 LEU A N 1
ATOM 958 C CA . LEU A 1 120 ? 5.922 -11.826 -14.647 1.00 97.19 120 LEU A CA 1
ATOM 959 C C . LEU A 1 120 ? 6.808 -12.846 -15.374 1.00 97.19 120 LEU A C 1
ATOM 961 O O . LEU A 1 120 ? 7.895 -12.516 -15.852 1.00 97.19 120 LEU A O 1
ATOM 965 N N . ALA A 1 121 ? 6.328 -14.079 -15.506 1.00 95.75 121 ALA A N 1
ATOM 966 C CA . ALA A 1 121 ? 6.925 -15.142 -16.309 1.00 95.75 121 ALA A CA 1
ATOM 967 C C . ALA A 1 121 ? 6.653 -14.909 -17.810 1.00 95.75 121 ALA A C 1
ATOM 969 O O . ALA A 1 121 ? 5.998 -15.702 -18.486 1.00 95.75 121 ALA A O 1
ATOM 970 N N . SER A 1 122 ? 7.112 -13.768 -18.328 1.00 96.31 122 SER A N 1
ATOM 971 C CA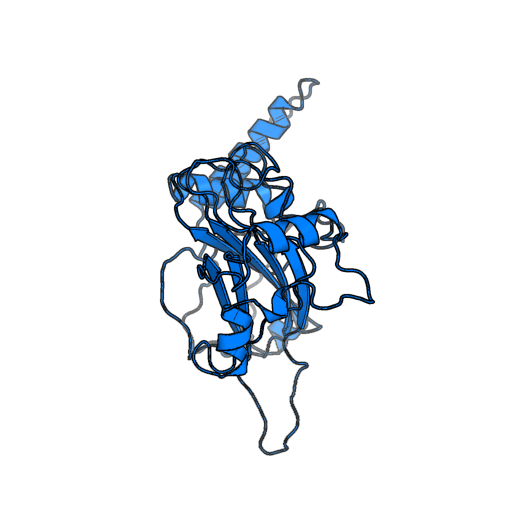 . SER A 1 122 ? 6.961 -13.345 -19.723 1.00 96.31 122 SER A CA 1
ATOM 972 C C . SER A 1 122 ? 8.201 -12.584 -20.209 1.00 96.31 122 SER A C 1
ATOM 974 O O . SER A 1 122 ? 8.805 -11.843 -19.432 1.00 96.31 122 SER A O 1
ATOM 976 N N . PRO A 1 123 ? 8.593 -12.708 -21.494 1.00 97.06 123 PRO A N 1
ATOM 977 C CA . PRO A 1 123 ? 9.691 -11.919 -22.050 1.00 97.06 123 PRO A CA 1
ATOM 978 C C . PRO A 1 123 ? 9.418 -10.412 -21.958 1.00 97.06 123 PRO A C 1
ATOM 980 O O . PRO A 1 123 ? 8.322 -9.965 -22.300 1.00 97.06 123 PRO A O 1
ATOM 983 N N . ARG A 1 124 ? 10.435 -9.615 -21.591 1.00 97.12 124 ARG A N 1
ATOM 984 C CA . ARG A 1 124 ? 10.328 -8.147 -21.437 1.00 97.12 124 ARG A CA 1
ATOM 985 C C . ARG A 1 124 ? 9.636 -7.461 -22.614 1.00 97.12 124 ARG A C 1
ATOM 987 O O . ARG A 1 124 ? 8.773 -6.622 -22.392 1.00 97.12 124 ARG A O 1
ATOM 994 N N . ALA A 1 125 ? 10.001 -7.823 -23.846 1.00 97.88 125 ALA A N 1
ATOM 995 C CA . ALA A 1 125 ? 9.433 -7.218 -25.050 1.00 97.88 125 ALA A CA 1
ATOM 996 C C . ALA A 1 125 ? 7.902 -7.365 -25.108 1.00 97.88 125 ALA A C 1
ATOM 998 O O . ALA A 1 125 ? 7.214 -6.387 -25.372 1.00 97.88 125 ALA A O 1
ATOM 999 N N . LYS A 1 126 ? 7.370 -8.547 -24.761 1.00 97.56 126 LYS A N 1
ATOM 1000 C CA . LYS A 1 126 ? 5.921 -8.803 -24.730 1.00 97.56 126 LYS A CA 1
ATOM 1001 C C . LYS A 1 126 ? 5.212 -8.050 -23.610 1.00 97.56 126 LYS A C 1
ATOM 1003 O O . LYS A 1 126 ? 4.065 -7.653 -23.779 1.00 97.56 126 LYS A O 1
ATOM 1008 N N . VAL A 1 127 ? 5.873 -7.893 -22.461 1.00 97.44 127 VAL A N 1
ATOM 1009 C CA . VAL A 1 127 ? 5.321 -7.133 -21.330 1.00 97.44 127 VAL A CA 1
ATOM 1010 C C . VAL A 1 127 ? 5.228 -5.650 -21.694 1.00 97.44 127 VAL A C 1
ATOM 1012 O O . VAL A 1 127 ? 4.191 -5.036 -21.475 1.00 97.44 127 VAL A O 1
ATOM 1015 N N . LEU A 1 128 ? 6.273 -5.085 -22.304 1.00 97.62 128 LEU A N 1
ATOM 1016 C CA . LEU A 1 128 ? 6.264 -3.692 -22.758 1.00 97.62 128 LEU A CA 1
ATOM 1017 C C . LEU A 1 128 ? 5.256 -3.446 -23.881 1.00 97.62 128 LEU A C 1
ATOM 1019 O O . LEU A 1 128 ? 4.543 -2.451 -23.839 1.00 97.62 128 LEU A O 1
ATOM 1023 N N . GLU A 1 129 ? 5.170 -4.351 -24.858 1.00 97.06 129 GLU A N 1
ATOM 1024 C CA . GLU A 1 129 ? 4.159 -4.285 -25.917 1.00 97.06 129 GLU A CA 1
ATOM 1025 C C . GLU A 1 129 ? 2.745 -4.227 -25.329 1.00 97.06 129 GLU A C 1
ATOM 1027 O O . GLU A 1 129 ? 1.947 -3.376 -25.714 1.00 97.06 129 GLU A O 1
ATOM 1032 N N . TRP A 1 130 ? 2.447 -5.078 -24.346 1.00 95.38 130 TRP A N 1
ATOM 1033 C CA . TRP A 1 130 ? 1.157 -5.060 -23.665 1.00 95.38 130 TRP A CA 1
ATOM 1034 C C . TRP A 1 130 ? 0.891 -3.755 -22.922 1.00 95.38 130 TRP A C 1
ATOM 1036 O O . TRP A 1 130 ? -0.187 -3.187 -23.092 1.00 95.38 130 TRP A O 1
ATOM 1046 N N . ILE A 1 131 ? 1.853 -3.266 -22.135 1.00 95.69 131 ILE A N 1
ATOM 1047 C CA . ILE A 1 131 ? 1.702 -2.009 -21.390 1.00 95.69 131 ILE A CA 1
ATOM 1048 C C . ILE A 1 131 ? 1.444 -0.845 -22.351 1.00 95.69 131 ILE A C 1
ATOM 1050 O O . ILE A 1 131 ? 0.546 -0.048 -22.103 1.00 95.69 131 ILE A O 1
ATOM 1054 N N . ASN A 1 132 ? 2.173 -0.781 -23.468 1.00 95.31 132 ASN A N 1
ATOM 1055 C CA . ASN A 1 132 ? 2.026 0.281 -24.467 1.00 95.31 132 ASN A CA 1
ATOM 1056 C C . ASN A 1 132 ? 0.679 0.233 -25.205 1.00 95.31 132 ASN A C 1
ATOM 1058 O O . ASN A 1 132 ? 0.196 1.266 -25.661 1.00 95.31 132 ASN A O 1
ATOM 1062 N N . ASN A 1 133 ? 0.077 -0.952 -25.318 1.00 94.06 133 ASN A N 1
ATOM 1063 C CA . ASN A 1 133 ? -1.193 -1.170 -26.013 1.00 94.06 133 ASN A CA 1
ATOM 1064 C C . ASN A 1 133 ? -2.401 -1.271 -25.061 1.00 94.06 133 ASN A C 1
ATOM 1066 O O . ASN A 1 133 ? -3.510 -1.560 -25.508 1.00 94.06 133 ASN A O 1
ATOM 1070 N N . THR A 1 134 ? -2.207 -1.052 -23.756 1.00 92.88 134 THR A N 1
ATOM 1071 C CA . THR A 1 134 ? -3.249 -1.174 -22.727 1.00 92.88 134 THR A CA 1
ATOM 1072 C C . THR A 1 134 ? -3.468 0.155 -22.018 1.00 92.88 134 THR A C 1
ATOM 1074 O O . THR A 1 134 ? -2.549 0.946 -21.833 1.00 92.88 134 THR A O 1
ATOM 1077 N N . SER A 1 135 ? -4.702 0.404 -21.586 1.00 92.56 135 SER A N 1
ATOM 1078 C CA . SER A 1 135 ? -5.028 1.509 -20.683 1.00 92.56 135 SER A CA 1
ATOM 1079 C C . SER A 1 135 ? -5.261 0.997 -19.264 1.00 92.56 135 SER A C 1
ATOM 1081 O O . SER A 1 135 ? -5.756 -0.115 -19.072 1.00 92.56 135 SER A O 1
ATOM 1083 N N . PHE A 1 136 ? -4.920 1.829 -18.281 1.00 92.94 136 PHE A N 1
ATOM 1084 C CA . PHE A 1 136 ? -5.159 1.578 -16.863 1.00 92.94 136 PHE A CA 1
ATOM 1085 C C . PHE A 1 136 ? -6.119 2.655 -16.311 1.00 92.94 136 PHE A C 1
ATOM 1087 O O . PHE A 1 136 ? -5.934 3.825 -16.653 1.00 92.94 136 PHE A O 1
ATOM 1094 N N . PRO A 1 137 ? -7.126 2.314 -15.481 1.00 92.88 137 PRO A N 1
ATOM 1095 C CA . PRO A 1 137 ? -7.498 0.971 -15.034 1.00 92.88 137 PRO A CA 1
ATOM 1096 C C . PRO A 1 137 ? -7.839 0.006 -16.174 1.00 92.88 137 PRO A C 1
ATOM 1098 O O . PRO A 1 137 ? -8.328 0.433 -17.219 1.00 92.88 137 PRO A O 1
ATOM 1101 N N . LEU A 1 138 ? -7.549 -1.286 -15.981 1.00 91.56 138 LEU A N 1
ATOM 1102 C CA . LEU A 1 138 ? -7.728 -2.299 -17.027 1.00 91.56 138 LEU A CA 1
ATOM 1103 C C . LEU A 1 138 ? -9.153 -2.280 -17.612 1.00 91.56 138 LEU A C 1
ATOM 1105 O O . LEU A 1 138 ? -10.127 -2.271 -16.849 1.00 91.56 138 LEU A O 1
ATOM 1109 N N . PRO A 1 139 ? -9.303 -2.333 -18.949 1.00 88.44 139 PRO A N 1
ATOM 1110 C CA . PRO A 1 139 ? -10.611 -2.298 -19.582 1.00 88.44 139 PRO A CA 1
ATOM 1111 C C . PRO A 1 139 ? -11.399 -3.582 -19.292 1.00 88.44 139 PRO A C 1
ATOM 1113 O O . PRO A 1 139 ? -10.830 -4.655 -19.089 1.00 88.44 139 PRO A O 1
ATOM 1116 N N . SER A 1 140 ? -12.732 -3.506 -19.326 1.00 88.69 140 SER A N 1
ATOM 1117 C CA . SER A 1 140 ? -13.610 -4.627 -18.949 1.00 88.69 140 SER A CA 1
ATOM 1118 C C . SER A 1 140 ? -13.383 -5.914 -19.754 1.00 88.69 140 SER A C 1
ATOM 1120 O O . SER A 1 140 ? -13.626 -6.997 -19.231 1.00 88.69 140 SER A O 1
ATOM 1122 N N . HIS A 1 141 ? -12.902 -5.810 -20.999 1.00 88.88 141 HIS A N 1
ATOM 1123 C CA . HIS A 1 141 ? -12.595 -6.957 -21.863 1.00 88.88 141 HIS A CA 1
ATOM 1124 C C . HIS A 1 141 ? -11.237 -7.616 -21.560 1.00 88.88 141 HIS A C 1
ATOM 1126 O O . HIS A 1 141 ? -10.979 -8.712 -22.047 1.00 88.88 141 HIS A O 1
ATOM 1132 N N . LEU A 1 142 ? -10.377 -6.976 -20.756 1.00 87.81 142 LEU A N 1
ATOM 1133 C CA . LEU A 1 142 ? -9.081 -7.506 -20.328 1.00 87.81 142 LEU A CA 1
ATOM 1134 C C . LEU A 1 142 ? -8.954 -7.447 -18.793 1.00 87.81 142 LEU A C 1
ATOM 1136 O O . LEU A 1 142 ? -8.062 -6.787 -18.257 1.00 87.81 142 LEU A O 1
ATOM 1140 N N . PRO A 1 143 ? -9.840 -8.132 -18.047 1.00 86.25 143 PRO A N 1
ATOM 1141 C CA . PRO A 1 143 ? -9.975 -7.935 -16.607 1.00 86.25 143 PRO A CA 1
ATOM 1142 C C . PRO A 1 143 ? -8.748 -8.378 -15.802 1.00 86.25 143 PRO A C 1
ATOM 1144 O O . PRO A 1 143 ? -8.610 -7.948 -14.663 1.00 86.25 143 PRO A O 1
ATOM 1147 N N . HIS A 1 144 ? -7.873 -9.211 -16.363 1.00 87.31 144 HIS A N 1
ATOM 1148 C CA . HIS A 1 144 ? -6.689 -9.729 -15.674 1.00 87.31 144 HIS A CA 1
ATOM 1149 C C . HIS A 1 144 ? -5.368 -9.289 -16.313 1.00 87.31 144 HIS A C 1
ATOM 1151 O O . HIS A 1 144 ? -4.314 -9.645 -15.795 1.00 87.31 144 HIS A O 1
ATOM 1157 N N . GLY A 1 145 ? -5.390 -8.516 -17.408 1.00 89.75 145 GLY A N 1
ATOM 1158 C CA . GLY A 1 145 ? -4.164 -8.062 -18.072 1.00 89.75 145 GLY A CA 1
ATOM 1159 C C . GLY A 1 145 ? -3.181 -9.212 -18.323 1.00 89.75 145 GLY A C 1
ATOM 1160 O O . GLY A 1 145 ? -3.546 -10.248 -18.873 1.00 89.75 145 GLY A O 1
ATOM 1161 N N . TYR A 1 146 ? -1.944 -9.037 -17.856 1.00 93.44 146 TYR A N 1
ATOM 1162 C CA . TYR A 1 146 ? -0.884 -10.053 -17.894 1.00 93.44 146 TYR A CA 1
ATOM 1163 C C . TYR A 1 146 ? -0.745 -10.879 -16.603 1.00 93.44 146 TYR A C 1
ATOM 1165 O O . TYR A 1 146 ? 0.206 -11.649 -16.472 1.00 93.44 146 TYR A O 1
ATOM 1173 N N . LEU A 1 147 ? -1.682 -10.781 -15.655 1.00 94.75 147 LEU A N 1
ATOM 1174 C CA . LEU A 1 147 ? -1.585 -11.465 -14.356 1.00 94.75 147 LEU A CA 1
ATOM 1175 C C . LEU A 1 147 ? -1.654 -12.996 -14.460 1.00 94.75 147 LEU A C 1
ATOM 1177 O O . LEU A 1 147 ? -1.238 -13.688 -13.540 1.00 94.75 147 LEU A O 1
ATOM 1181 N N . HIS A 1 148 ? -2.080 -13.554 -15.597 1.00 93.38 148 HIS A N 1
ATOM 1182 C CA . HIS A 1 148 ? -1.952 -14.994 -15.869 1.00 93.38 148 HIS A CA 1
ATOM 1183 C C . HIS A 1 148 ? -0.491 -15.473 -15.931 1.00 93.38 148 HIS A C 1
ATOM 1185 O O . HIS A 1 148 ? -0.230 -16.661 -15.771 1.00 93.38 148 HIS A O 1
ATOM 1191 N N . HIS A 1 149 ? 0.458 -14.560 -16.153 1.00 95.56 149 HIS A N 1
ATOM 1192 C CA . HIS A 1 149 ? 1.894 -14.829 -16.102 1.00 95.56 149 HIS A CA 1
ATOM 1193 C C . HIS A 1 149 ? 2.528 -14.416 -14.766 1.00 95.56 149 HIS A C 1
ATOM 1195 O O . HIS A 1 149 ? 3.744 -14.519 -14.623 1.00 95.56 149 HIS A O 1
ATOM 1201 N N . ASP A 1 150 ? 1.754 -13.919 -13.800 1.00 98.00 150 ASP A N 1
ATOM 1202 C CA . ASP A 1 150 ? 2.280 -13.486 -12.507 1.00 98.00 150 ASP A CA 1
ATOM 1203 C C . ASP A 1 150 ? 2.612 -14.684 -11.609 1.00 98.00 150 ASP A C 1
ATOM 1205 O O . ASP A 1 150 ? 1.785 -15.569 -11.359 1.00 98.00 150 ASP A O 1
ATOM 1209 N N . GLN A 1 151 ? 3.850 -14.711 -11.109 1.00 98.12 151 GLN A N 1
ATOM 1210 C CA . GLN A 1 151 ? 4.323 -15.793 -10.249 1.00 98.12 151 GLN A CA 1
ATOM 1211 C C . GLN A 1 151 ? 3.568 -15.839 -8.913 1.00 98.12 151 GLN A C 1
ATOM 1213 O O . GLN A 1 151 ? 3.280 -16.936 -8.438 1.00 98.12 151 GLN A O 1
ATOM 1218 N N . LEU A 1 152 ? 3.201 -14.691 -8.322 1.00 97.88 152 LEU A N 1
ATOM 1219 C CA . LEU A 1 152 ? 2.445 -14.682 -7.064 1.00 97.88 152 LEU A CA 1
ATOM 1220 C C . LEU A 1 152 ? 1.025 -15.213 -7.267 1.00 97.88 152 LEU A C 1
ATOM 1222 O O . LEU A 1 152 ? 0.574 -16.030 -6.469 1.00 97.88 152 LEU A O 1
ATOM 1226 N N . CYS A 1 153 ? 0.344 -14.822 -8.350 1.00 96.62 153 CYS A N 1
ATOM 1227 C CA . CYS A 1 153 ? -0.963 -15.390 -8.691 1.00 96.62 153 CYS A CA 1
ATOM 1228 C C . CYS A 1 153 ? -0.913 -16.924 -8.786 1.00 96.62 153 CYS A C 1
ATOM 1230 O O . CYS A 1 153 ? -1.801 -17.591 -8.257 1.00 96.62 153 CYS A O 1
ATOM 1232 N N . SER A 1 154 ? 0.143 -17.478 -9.390 1.00 95.75 154 SER A N 1
ATOM 1233 C CA . SER A 1 154 ? 0.345 -18.933 -9.474 1.00 95.75 154 SER A CA 1
ATOM 1234 C C . SER A 1 154 ? 0.570 -19.556 -8.089 1.00 95.75 154 SER A C 1
ATOM 1236 O O . SER A 1 154 ? -0.109 -20.507 -7.716 1.00 95.75 154 SER A O 1
ATOM 1238 N N . VAL A 1 155 ? 1.448 -18.962 -7.271 1.00 95.38 155 VAL A N 1
ATOM 1239 C CA . VAL A 1 155 ? 1.733 -19.419 -5.897 1.00 95.38 155 VAL A CA 1
ATOM 1240 C C . VAL A 1 155 ? 0.484 -19.420 -5.008 1.00 95.38 155 VAL A C 1
ATOM 1242 O O . VAL A 1 155 ? 0.298 -20.350 -4.219 1.00 95.38 155 VAL A O 1
ATOM 1245 N N . LEU A 1 156 ? -0.367 -18.396 -5.131 1.00 95.06 156 LEU A N 1
ATOM 1246 C CA . LEU A 1 156 ? -1.636 -18.300 -4.406 1.00 95.06 156 LEU A CA 1
ATOM 1247 C C . LEU A 1 156 ? -2.642 -19.354 -4.882 1.00 95.06 156 LEU A C 1
ATOM 1249 O O . LEU A 1 156 ? -3.290 -19.984 -4.047 1.00 95.06 156 LEU A O 1
ATOM 1253 N N . ALA A 1 157 ? -2.758 -19.560 -6.198 1.00 93.25 157 ALA A N 1
ATOM 1254 C CA . ALA A 1 157 ? -3.669 -20.542 -6.785 1.00 93.25 157 ALA A CA 1
ATOM 1255 C C . ALA A 1 157 ? -3.295 -21.984 -6.403 1.00 93.25 157 ALA A C 1
ATOM 1257 O O . ALA A 1 157 ? -4.168 -22.768 -6.031 1.00 93.25 157 ALA A O 1
ATOM 1258 N N . ASP A 1 158 ? -2.000 -22.301 -6.417 1.00 93.31 158 ASP A N 1
ATOM 1259 C CA . ASP A 1 158 ? -1.477 -23.624 -6.062 1.00 93.31 158 ASP A CA 1
ATOM 1260 C C . ASP A 1 158 ? -1.447 -23.860 -4.541 1.00 93.31 158 ASP A C 1
ATOM 1262 O O . ASP A 1 158 ? -1.256 -24.983 -4.072 1.00 93.31 158 ASP A O 1
ATOM 1266 N N . GLY A 1 159 ? -1.609 -22.799 -3.742 1.00 89.56 159 GLY A N 1
ATOM 1267 C CA . GLY A 1 159 ? -1.498 -22.853 -2.285 1.00 89.56 159 GLY A CA 1
ATOM 1268 C C . GLY A 1 159 ? -0.083 -23.174 -1.788 1.00 89.56 159 GLY A C 1
ATOM 1269 O O . GLY A 1 159 ? 0.070 -23.630 -0.652 1.00 89.56 159 GLY A O 1
ATOM 1270 N N . ALA A 1 160 ? 0.940 -22.940 -2.618 1.00 88.06 160 ALA A N 1
ATOM 1271 C CA . ALA A 1 160 ? 2.342 -23.221 -2.309 1.00 88.06 160 ALA A CA 1
ATOM 1272 C C . ALA A 1 160 ? 2.905 -22.294 -1.213 1.00 88.06 160 ALA A C 1
ATOM 1274 O O . ALA A 1 160 ? 3.777 -22.696 -0.444 1.00 88.06 160 ALA A O 1
ATOM 1275 N N . ALA A 1 161 ? 2.379 -21.070 -1.110 1.00 88.50 161 ALA A N 1
ATOM 1276 C CA . ALA A 1 161 ? 2.642 -20.133 -0.019 1.00 88.50 161 ALA A CA 1
ATOM 1277 C C . ALA A 1 161 ? 1.391 -19.288 0.285 1.00 88.50 161 ALA A C 1
ATOM 1279 O O . ALA A 1 161 ? 0.380 -19.383 -0.406 1.00 88.50 161 ALA A O 1
ATOM 1280 N N . PHE A 1 162 ? 1.449 -18.477 1.349 1.00 90.25 162 PHE A N 1
ATOM 1281 C CA . PHE A 1 162 ? 0.369 -17.561 1.754 1.00 90.25 162 PHE A CA 1
ATOM 1282 C C . PHE A 1 162 ? -1.002 -18.242 1.929 1.00 90.25 162 PHE A C 1
ATOM 1284 O O . PHE A 1 162 ? -2.049 -17.701 1.577 1.00 90.25 162 PHE A O 1
ATOM 1291 N N . LYS A 1 163 ? -1.024 -19.447 2.514 1.00 88.25 163 LYS A N 1
ATOM 1292 C CA . LYS A 1 163 ? -2.258 -20.229 2.667 1.00 88.25 163 LYS A CA 1
ATOM 1293 C C . LYS A 1 163 ? -3.369 -19.446 3.385 1.00 88.25 163 LYS A C 1
ATOM 1295 O O . LYS A 1 163 ? -3.254 -19.057 4.556 1.00 88.25 163 LYS A O 1
ATOM 1300 N N . GLY A 1 164 ? -4.492 -19.303 2.685 1.00 88.69 164 GLY A N 1
ATOM 1301 C CA . GLY A 1 164 ? -5.687 -18.613 3.167 1.00 88.69 164 GLY A CA 1
ATOM 1302 C C . GLY A 1 164 ? -5.629 -17.089 3.058 1.00 88.69 164 GLY A C 1
ATOM 1303 O O . GLY A 1 164 ? -6.551 -16.440 3.542 1.00 88.69 164 GLY A O 1
ATOM 1304 N N . PHE A 1 165 ? -4.577 -16.523 2.466 1.00 93.88 165 PHE A N 1
ATOM 1305 C CA . PHE A 1 165 ? -4.582 -15.131 2.036 1.00 93.88 165 PHE A CA 1
ATOM 1306 C C . PHE A 1 165 ? -5.307 -14.984 0.700 1.00 93.88 165 PHE A C 1
ATOM 1308 O O . PHE A 1 165 ? -5.436 -15.925 -0.082 1.00 93.88 165 PHE A O 1
ATOM 1315 N N . SER A 1 166 ? -5.799 -13.781 0.460 1.00 95.31 166 SER A N 1
ATOM 1316 C CA . SER A 1 166 ? -6.394 -13.330 -0.789 1.00 95.31 166 SER A CA 1
ATOM 1317 C C . SER A 1 166 ? -5.739 -12.018 -1.201 1.00 95.31 166 SER A C 1
ATOM 1319 O O . SER A 1 166 ? -5.171 -11.309 -0.370 1.00 95.31 166 SER A O 1
ATOM 1321 N N . GLU A 1 167 ? -5.832 -11.697 -2.483 1.00 97.56 167 GLU A N 1
ATOM 1322 C CA . GLU A 1 167 ? -5.375 -10.429 -3.035 1.00 97.56 167 GLU A CA 1
ATOM 1323 C C . GLU A 1 167 ? -6.518 -9.773 -3.802 1.00 97.56 167 GLU A C 1
ATOM 1325 O O . GLU A 1 167 ? -7.344 -10.453 -4.419 1.00 97.56 167 GLU A O 1
ATOM 1330 N N . ALA A 1 168 ? -6.591 -8.447 -3.735 1.00 96.62 168 ALA A N 1
ATOM 1331 C CA . ALA A 1 168 ? -7.570 -7.700 -4.500 1.00 96.62 168 ALA A CA 1
ATOM 1332 C C . ALA A 1 168 ? -7.178 -7.665 -5.981 1.00 96.62 168 ALA A C 1
ATOM 1334 O O . ALA A 1 168 ? -6.018 -7.834 -6.355 1.00 96.62 168 ALA A O 1
ATOM 1335 N N . LYS A 1 169 ? -8.162 -7.430 -6.849 1.00 95.62 169 LYS A N 1
ATOM 1336 C CA . LYS A 1 169 ? -7.923 -7.332 -8.288 1.00 95.62 169 LYS A CA 1
ATOM 1337 C C . LYS A 1 169 ? -6.957 -6.179 -8.583 1.00 95.62 169 LYS A C 1
ATOM 1339 O O . LYS A 1 169 ? -7.274 -5.031 -8.289 1.00 95.62 169 LYS A O 1
ATOM 1344 N N . ILE A 1 170 ? -5.829 -6.481 -9.220 1.00 96.69 170 ILE A N 1
ATOM 1345 C CA . ILE A 1 170 ? -4.882 -5.468 -9.694 1.00 96.69 170 ILE A CA 1
ATOM 1346 C C . ILE A 1 170 ? -5.419 -4.853 -10.985 1.00 96.69 170 ILE A C 1
ATOM 1348 O O . ILE A 1 170 ? -5.699 -5.554 -11.959 1.00 96.69 170 ILE A O 1
ATOM 1352 N N . THR A 1 171 ? -5.554 -3.530 -10.988 1.00 93.81 171 THR A N 1
ATOM 1353 C CA . THR A 1 171 ? -5.994 -2.756 -12.158 1.00 93.81 171 THR A CA 1
ATOM 1354 C C . THR A 1 171 ? -5.000 -1.680 -12.577 1.00 93.81 171 THR A C 1
ATOM 1356 O O . THR A 1 171 ? -5.300 -0.928 -13.495 1.00 93.81 171 THR A O 1
ATOM 1359 N N . PHE A 1 172 ? -3.836 -1.611 -11.938 1.00 96.38 172 PHE A N 1
ATOM 1360 C CA . PHE A 1 172 ? -2.774 -0.630 -12.170 1.00 96.38 172 PHE A CA 1
ATOM 1361 C C . PHE A 1 172 ? -1.584 -1.246 -12.936 1.00 96.38 172 PHE A C 1
ATOM 1363 O O . PHE A 1 172 ? -1.501 -2.477 -13.043 1.00 96.38 172 PHE A O 1
ATOM 1370 N N . PRO A 1 173 ? -0.681 -0.437 -13.527 1.00 97.00 173 PRO A N 1
ATOM 1371 C CA . PRO A 1 173 ? 0.492 -0.950 -14.240 1.00 97.00 173 PRO A CA 1
ATOM 1372 C C . PRO A 1 173 ? 1.519 -1.603 -13.295 1.00 97.00 173 PRO A C 1
ATOM 1374 O O . PRO A 1 173 ? 1.467 -1.372 -12.087 1.00 97.00 173 PRO A O 1
ATOM 1377 N N . PRO A 1 174 ? 2.467 -2.407 -13.816 1.00 98.12 174 PRO A N 1
ATOM 1378 C CA . PRO A 1 174 ? 3.555 -2.967 -13.012 1.00 98.12 174 PRO A CA 1
ATOM 1379 C C . PRO A 1 174 ? 4.324 -1.892 -12.237 1.00 98.12 174 PRO A C 1
ATOM 1381 O O . PRO A 1 174 ? 4.610 -0.832 -12.783 1.00 98.12 174 PRO A O 1
ATOM 1384 N N . THR A 1 175 ? 4.682 -2.165 -10.983 1.00 98.50 175 THR A N 1
ATOM 1385 C CA . THR A 1 175 ? 5.287 -1.174 -10.073 1.00 98.50 175 THR A CA 1
ATOM 1386 C C . THR A 1 175 ? 6.809 -1.150 -10.110 1.00 98.50 175 THR A C 1
ATOM 1388 O O . THR A 1 175 ? 7.404 -0.239 -9.546 1.00 98.50 175 THR A O 1
ATOM 1391 N N . TYR A 1 176 ? 7.432 -2.100 -10.805 1.00 98.56 176 TYR A N 1
ATOM 1392 C CA . TYR A 1 176 ? 8.880 -2.271 -10.926 1.00 98.56 176 TYR A CA 1
ATOM 1393 C C . TYR A 1 176 ? 9.239 -2.710 -12.350 1.00 98.56 176 TYR A C 1
ATOM 1395 O O . TYR A 1 176 ? 8.426 -3.349 -13.003 1.00 98.56 176 TYR A O 1
ATOM 1403 N N . LYS A 1 177 ? 10.424 -2.454 -12.911 1.00 98.31 177 LYS A N 1
ATOM 1404 C CA . LYS A 1 177 ? 11.489 -1.554 -12.450 1.00 98.31 177 LYS A CA 1
ATOM 1405 C C . LYS A 1 177 ? 11.459 -0.287 -13.293 1.00 98.31 177 LYS A C 1
ATOM 1407 O O . LYS A 1 177 ? 11.495 -0.389 -14.520 1.00 98.31 177 LYS A O 1
ATOM 1412 N N . TYR A 1 178 ? 11.463 0.869 -12.648 1.00 98.38 178 TYR A N 1
ATOM 1413 C CA . TYR A 1 178 ? 11.545 2.174 -13.297 1.00 98.38 178 TYR A CA 1
ATOM 1414 C C . TYR A 1 178 ? 12.961 2.752 -13.243 1.00 98.38 178 TYR A C 1
ATOM 1416 O O . TYR A 1 178 ? 13.749 2.412 -12.363 1.00 98.38 178 TYR A O 1
ATOM 1424 N N . ASP A 1 179 ? 13.281 3.656 -14.164 1.00 97.88 179 ASP A N 1
ATOM 1425 C CA . ASP A 1 179 ? 14.432 4.541 -13.999 1.00 97.88 179 ASP A CA 1
ATOM 1426 C C . ASP A 1 179 ? 14.053 5.652 -12.997 1.00 97.88 179 ASP A C 1
ATOM 1428 O O . ASP A 1 179 ? 13.092 6.393 -13.265 1.00 97.88 179 ASP A O 1
ATOM 1432 N N . PRO A 1 180 ? 14.767 5.798 -11.860 1.00 96.50 180 PRO A N 1
ATOM 1433 C CA . PRO A 1 180 ? 14.449 6.812 -10.857 1.00 96.50 180 PRO A CA 1
ATOM 1434 C C . PRO A 1 180 ? 14.371 8.224 -11.450 1.00 96.50 180 PRO A C 1
ATOM 1436 O O . PRO A 1 180 ? 15.176 8.625 -12.288 1.00 96.50 180 PRO A O 1
ATOM 1439 N N . GLY A 1 181 ? 13.379 8.985 -11.005 1.00 95.81 181 GLY A N 1
ATOM 1440 C CA . GLY A 1 181 ? 13.034 10.318 -11.492 1.00 95.81 181 GLY A CA 1
ATOM 1441 C C . GLY A 1 181 ? 12.137 10.329 -12.733 1.00 95.81 181 GLY A C 1
ATOM 1442 O O . GLY A 1 181 ? 11.732 11.407 -13.163 1.00 95.81 181 GLY A O 1
ATOM 1443 N N . THR A 1 182 ? 11.791 9.170 -13.305 1.00 96.25 182 THR A N 1
ATOM 1444 C CA . THR A 1 182 ? 11.051 9.083 -14.576 1.00 96.25 182 THR A CA 1
ATOM 1445 C C . THR A 1 182 ? 9.824 8.161 -14.501 1.00 96.25 182 THR A C 1
ATOM 1447 O O . THR A 1 182 ? 9.533 7.552 -13.469 1.00 96.25 182 THR A O 1
ATOM 1450 N N . GLN A 1 183 ? 9.090 8.066 -15.617 1.00 96.31 183 GLN A N 1
ATOM 1451 C CA . GLN A 1 183 ? 8.061 7.042 -15.852 1.00 96.31 183 GLN A CA 1
ATOM 1452 C C . GLN A 1 183 ? 8.527 5.939 -16.811 1.00 96.31 183 GLN A C 1
ATOM 1454 O O . GLN A 1 183 ? 7.728 5.102 -17.228 1.00 96.31 183 GLN A O 1
ATOM 1459 N N . ASN A 1 184 ? 9.810 5.933 -17.172 1.00 97.31 184 ASN A N 1
ATOM 1460 C CA . ASN A 1 184 ? 10.366 4.943 -18.080 1.00 97.31 184 ASN A CA 1
ATOM 1461 C C . ASN A 1 184 ? 10.715 3.675 -17.303 1.00 97.31 184 ASN A C 1
ATOM 1463 O O . ASN A 1 184 ? 11.272 3.741 -16.207 1.00 97.31 184 ASN A O 1
ATOM 1467 N N . PHE A 1 185 ? 10.400 2.518 -17.881 1.00 98.00 185 PHE A N 1
ATOM 1468 C CA . PHE A 1 185 ? 10.898 1.242 -17.375 1.00 98.00 185 PHE A CA 1
ATOM 1469 C C . PHE A 1 185 ? 12.392 1.085 -17.664 1.00 98.00 185 PHE A C 1
ATOM 1471 O O . PHE A 1 185 ? 12.881 1.622 -18.655 1.00 98.00 185 PHE A O 1
ATOM 1478 N N . ASP A 1 186 ? 13.064 0.281 -16.837 1.00 97.69 186 ASP A N 1
ATOM 1479 C CA . ASP A 1 186 ? 14.516 0.066 -16.803 1.00 97.69 186 ASP A CA 1
ATOM 1480 C C . ASP A 1 186 ? 15.193 0.133 -18.184 1.00 97.69 186 ASP A C 1
ATOM 1482 O O . ASP A 1 186 ? 15.036 -0.770 -19.024 1.00 97.69 186 ASP A O 1
ATOM 1486 N N . THR A 1 187 ? 15.957 1.211 -18.391 1.00 96.38 187 THR A N 1
ATOM 1487 C CA . THR A 1 187 ? 16.797 1.433 -19.578 1.00 96.38 187 THR A CA 1
ATOM 1488 C C . THR A 1 187 ? 18.255 1.030 -19.358 1.00 96.38 187 THR A C 1
ATOM 1490 O O . THR A 1 187 ? 19.055 1.079 -20.295 1.00 96.38 187 THR A O 1
ATOM 1493 N N . SER A 1 188 ? 18.616 0.554 -18.159 1.00 96.44 188 SER A N 1
ATOM 1494 C CA . SER A 1 188 ? 19.968 0.072 -17.871 1.00 96.44 188 SER A CA 1
ATOM 1495 C C . SER A 1 188 ? 20.334 -1.156 -18.709 1.00 96.44 188 SER A C 1
ATOM 1497 O O . SER A 1 188 ? 19.480 -1.826 -19.294 1.00 96.44 188 SER A O 1
ATOM 1499 N N . SER A 1 189 ? 21.613 -1.533 -18.712 1.00 94.94 189 SER A N 1
ATOM 1500 C CA . SER A 1 189 ? 22.087 -2.748 -19.390 1.00 94.94 189 SER A CA 1
ATOM 1501 C C . SER A 1 189 ? 21.425 -4.040 -18.891 1.00 94.94 189 SER A C 1
ATOM 1503 O O . SER A 1 189 ? 21.441 -5.044 -19.600 1.00 94.94 189 SER A O 1
ATOM 1505 N N . LYS A 1 190 ? 20.823 -4.031 -17.691 1.00 95.12 190 LYS A N 1
ATOM 1506 C CA . LYS A 1 190 ? 20.126 -5.194 -17.124 1.00 95.12 190 LYS A CA 1
ATOM 1507 C C . LYS A 1 190 ? 18.753 -5.427 -17.750 1.00 95.12 190 LYS A C 1
ATOM 1509 O O . LYS A 1 190 ? 18.282 -6.561 -17.668 1.00 95.12 190 LYS A O 1
ATOM 1514 N N . GLN A 1 191 ? 18.134 -4.392 -18.333 1.00 94.44 191 GLN A N 1
ATOM 1515 C CA . GLN A 1 191 ? 16.845 -4.452 -19.031 1.00 94.44 191 GLN A CA 1
ATOM 1516 C C . GLN A 1 191 ? 15.825 -5.333 -18.286 1.00 94.44 191 GLN A C 1
ATOM 1518 O O . GLN A 1 191 ? 15.317 -6.318 -18.828 1.00 94.44 191 GLN A O 1
ATOM 1523 N N . ARG A 1 192 ? 15.562 -5.037 -17.007 1.00 96.81 192 ARG A N 1
ATOM 1524 C CA . ARG A 1 192 ? 14.589 -5.782 -16.201 1.00 96.81 192 ARG A CA 1
ATOM 1525 C C . ARG A 1 192 ? 13.205 -5.680 -16.846 1.00 96.81 192 ARG A C 1
ATOM 1527 O O . ARG A 1 192 ? 12.791 -4.621 -17.316 1.00 96.81 192 ARG A O 1
ATOM 1534 N N . ALA A 1 193 ? 12.500 -6.808 -16.905 1.00 97.75 193 ALA A N 1
ATOM 1535 C CA . ALA A 1 193 ? 11.108 -6.820 -17.333 1.00 97.75 193 ALA A CA 1
ATOM 1536 C C . ALA A 1 193 ? 10.234 -6.127 -16.273 1.00 97.75 193 ALA A C 1
ATOM 1538 O O . ALA A 1 193 ? 10.490 -6.336 -15.081 1.00 97.75 193 ALA A O 1
ATOM 1539 N N . PRO A 1 194 ? 9.205 -5.361 -16.679 1.00 98.44 194 PRO A N 1
ATOM 1540 C CA . PRO A 1 194 ? 8.223 -4.842 -15.740 1.00 98.44 194 PRO A CA 1
ATOM 1541 C C . PRO A 1 194 ? 7.545 -5.966 -14.935 1.00 98.44 194 PRO A C 1
ATOM 1543 O O . PRO A 1 194 ? 7.264 -7.035 -15.482 1.00 98.44 194 PRO A O 1
ATOM 1546 N N . ALA A 1 195 ? 7.293 -5.747 -13.645 1.00 98.31 195 ALA A N 1
ATOM 1547 C CA . ALA A 1 195 ? 6.734 -6.721 -12.712 1.00 98.31 195 ALA A CA 1
ATOM 1548 C C . ALA A 1 195 ? 5.913 -6.072 -11.581 1.00 98.31 195 ALA A C 1
ATOM 1550 O O . ALA A 1 195 ? 6.094 -4.902 -11.247 1.00 98.31 195 ALA A O 1
ATOM 1551 N N . TYR A 1 196 ? 5.027 -6.873 -10.984 1.00 98.50 196 TYR A N 1
ATOM 1552 C CA . TYR A 1 196 ? 4.227 -6.539 -9.804 1.00 98.50 196 TYR A CA 1
ATOM 1553 C C . TYR A 1 196 ? 4.911 -7.078 -8.544 1.00 98.50 196 TYR A C 1
ATOM 1555 O O . TYR A 1 196 ? 4.486 -8.083 -7.970 1.00 98.50 196 TYR A O 1
ATOM 1563 N N . THR A 1 197 ? 6.013 -6.439 -8.157 1.00 98.44 197 THR A N 1
ATOM 1564 C CA . THR A 1 197 ? 6.824 -6.840 -6.998 1.00 98.44 197 THR A CA 1
ATOM 1565 C C . THR A 1 197 ? 6.182 -6.440 -5.675 1.00 98.44 197 THR A C 1
ATOM 1567 O O . THR A 1 197 ? 6.270 -7.184 -4.703 1.00 98.44 197 THR A O 1
ATOM 1570 N N . ASP A 1 198 ? 5.495 -5.299 -5.651 1.00 98.62 198 ASP A N 1
ATOM 1571 C CA . ASP A 1 198 ? 4.931 -4.677 -4.452 1.00 98.62 198 ASP A CA 1
ATOM 1572 C C . ASP A 1 198 ? 3.453 -5.053 -4.303 1.00 98.62 198 ASP A C 1
ATOM 1574 O O . ASP A 1 198 ? 2.636 -4.746 -5.174 1.00 98.62 198 ASP A O 1
ATOM 1578 N N . ARG A 1 199 ? 3.099 -5.766 -3.228 1.00 98.50 199 ARG A N 1
ATOM 1579 C CA . ARG A 1 199 ? 1.805 -6.467 -3.112 1.00 98.50 199 ARG A CA 1
ATOM 1580 C C . ARG A 1 199 ? 1.161 -6.277 -1.748 1.00 98.50 199 ARG A C 1
ATOM 1582 O O . ARG A 1 199 ? 1.856 -6.018 -0.768 1.00 98.50 199 ARG A O 1
ATOM 1589 N N . ILE A 1 200 ? -0.167 -6.408 -1.688 1.00 98.50 200 ILE A N 1
ATOM 1590 C CA . ILE A 1 200 ? -0.944 -6.376 -0.440 1.00 98.50 200 ILE A CA 1
ATOM 1591 C C . ILE A 1 200 ? -1.882 -7.577 -0.416 1.00 98.50 200 ILE A C 1
ATOM 1593 O O . ILE A 1 200 ? -2.922 -7.602 -1.071 1.00 98.50 200 ILE A O 1
ATOM 1597 N N . LEU A 1 201 ? -1.523 -8.559 0.399 1.00 97.75 201 LEU A N 1
ATOM 1598 C CA . LEU A 1 201 ? -2.338 -9.727 0.680 1.00 97.75 201 LEU A CA 1
ATOM 1599 C C . LEU A 1 201 ? -3.116 -9.509 1.975 1.00 97.75 201 LEU A C 1
ATOM 1601 O O . LEU A 1 201 ? -2.627 -8.886 2.918 1.00 97.75 201 LEU A O 1
ATOM 1605 N N . PHE A 1 202 ? -4.314 -10.071 2.058 1.00 96.38 202 PHE A N 1
ATOM 1606 C CA . PHE A 1 202 ? -5.134 -10.001 3.259 1.00 96.38 202 PHE A CA 1
ATOM 1607 C C . PHE A 1 202 ? -5.776 -11.341 3.591 1.00 96.38 202 PHE A C 1
ATOM 1609 O O . PHE A 1 202 ? -6.087 -12.153 2.722 1.00 96.38 202 PHE A O 1
ATOM 1616 N N . LYS A 1 203 ? -5.986 -11.573 4.882 1.00 92.06 203 LYS A N 1
ATOM 1617 C CA . LYS A 1 203 ? -6.623 -12.770 5.415 1.00 92.06 203 LYS A CA 1
ATOM 1618 C C . LYS A 1 203 ? -7.537 -12.386 6.561 1.00 92.06 203 LYS A C 1
ATOM 1620 O O . LYS A 1 203 ? -7.173 -11.594 7.425 1.00 92.06 203 LYS A O 1
ATOM 1625 N N . GLN A 1 204 ? -8.706 -13.007 6.593 1.00 90.75 204 GLN A N 1
ATOM 1626 C CA . GLN A 1 204 ? -9.627 -12.922 7.714 1.00 90.75 204 GLN A CA 1
ATOM 1627 C C . GLN A 1 204 ? -9.759 -14.295 8.363 1.00 90.75 204 GLN A C 1
ATOM 1629 O O . GLN A 1 204 ? -9.963 -15.308 7.686 1.00 90.75 204 GLN A O 1
ATOM 1634 N N . ARG A 1 205 ? -9.679 -14.338 9.693 1.00 85.94 205 ARG A N 1
ATOM 1635 C CA . ARG A 1 205 ? -9.966 -15.546 10.460 1.00 85.94 205 ARG A CA 1
ATOM 1636 C C . ARG A 1 205 ? -11.429 -15.935 10.270 1.00 85.94 205 ARG A C 1
ATOM 1638 O O . ARG A 1 205 ? -12.347 -15.145 10.494 1.00 85.94 205 ARG A O 1
ATOM 1645 N N . ASN A 1 206 ? -11.649 -17.187 9.884 1.00 74.50 206 ASN A N 1
ATOM 1646 C CA . ASN A 1 206 ? -12.989 -17.694 9.647 1.00 74.50 206 ASN A CA 1
ATOM 1647 C C . ASN A 1 206 ? -13.690 -17.968 10.984 1.00 74.50 206 ASN A C 1
ATOM 1649 O O . ASN A 1 206 ? -13.440 -18.973 11.646 1.00 74.50 206 ASN A O 1
ATOM 1653 N N . HIS A 1 207 ? -14.563 -17.054 11.391 1.00 65.00 207 HIS A N 1
ATOM 1654 C CA . HIS A 1 207 ? -15.383 -17.185 12.592 1.00 65.00 207 HIS A CA 1
ATOM 1655 C C . HIS A 1 207 ? -16.757 -17.733 12.220 1.00 65.00 207 HIS A C 1
ATOM 1657 O O . HIS A 1 207 ? -17.758 -17.018 12.255 1.00 65.00 207 HIS A O 1
ATOM 1663 N N . ARG A 1 208 ? -16.804 -19.004 11.816 1.00 59.03 208 ARG A N 1
ATOM 1664 C CA . ARG A 1 208 ? -18.081 -19.709 11.687 1.00 59.03 208 ARG A CA 1
ATOM 1665 C C . ARG A 1 208 ? -18.595 -20.051 13.081 1.00 59.03 208 ARG A C 1
ATOM 1667 O O . ARG A 1 208 ? -17.906 -20.723 13.845 1.00 59.03 208 ARG A O 1
ATOM 1674 N N . ARG A 1 209 ? -19.818 -19.623 13.404 1.00 56.47 209 ARG A N 1
ATOM 1675 C CA . ARG A 1 209 ? -20.563 -20.211 14.525 1.00 56.47 209 ARG A CA 1
ATOM 1676 C C . ARG A 1 209 ? -20.927 -21.661 14.180 1.00 56.47 209 ARG A C 1
ATOM 1678 O O . ARG A 1 209 ? -21.009 -22.017 13.005 1.00 56.47 209 ARG A O 1
ATOM 1685 N N . LEU A 1 210 ? -21.224 -22.474 15.197 1.00 51.44 210 LEU A N 1
ATOM 1686 C CA . LEU A 1 210 ? -21.787 -23.828 15.031 1.00 51.44 210 LEU A CA 1
ATOM 1687 C C . LEU A 1 210 ? -23.072 -23.835 14.171 1.00 51.44 210 LEU A C 1
ATOM 1689 O O . LEU A 1 210 ? -23.392 -24.847 13.562 1.00 51.44 210 LEU A O 1
ATOM 1693 N N . SER A 1 211 ? -23.769 -22.695 14.076 1.00 57.53 211 SER A N 1
ATOM 1694 C CA . SER A 1 211 ? -24.946 -22.477 13.225 1.00 57.53 211 SER A CA 1
ATOM 1695 C C . SER A 1 211 ? -24.637 -22.222 11.740 1.00 57.53 211 SER A C 1
ATOM 1697 O O . SER A 1 211 ? -25.560 -22.008 10.963 1.00 57.53 211 SER A O 1
ATOM 1699 N N . GLY A 1 212 ? -23.365 -22.191 11.327 1.00 53.19 212 GLY A N 1
ATOM 1700 C CA . GLY A 1 212 ? -22.953 -22.031 9.926 1.00 53.19 212 GLY A CA 1
ATOM 1701 C C . GLY A 1 212 ? -22.986 -20.600 9.367 1.00 53.19 212 GLY A C 1
ATOM 1702 O O . GLY A 1 212 ? -22.396 -20.366 8.313 1.00 53.19 212 GLY A O 1
ATOM 1703 N N . HIS A 1 213 ? -23.596 -19.639 10.071 1.00 52.94 213 HIS A N 1
ATOM 1704 C CA . HIS A 1 213 ? -23.690 -18.238 9.641 1.00 52.94 213 HIS A CA 1
ATOM 1705 C C . HIS A 1 213 ? -22.563 -17.358 10.207 1.00 52.94 213 HIS A C 1
ATOM 1707 O O . HIS A 1 213 ? -22.196 -17.467 11.383 1.00 52.94 213 HIS A O 1
ATOM 1713 N N . HIS A 1 214 ? -22.034 -16.463 9.368 1.00 60.94 214 HIS A N 1
ATOM 1714 C CA . HIS A 1 214 ? -21.125 -15.388 9.774 1.00 60.94 214 HIS A CA 1
ATOM 1715 C C . HIS A 1 214 ? -21.909 -14.252 10.433 1.00 60.94 214 HIS A C 1
ATOM 1717 O O . HIS A 1 214 ? -22.935 -13.826 9.917 1.00 60.94 214 HIS A O 1
ATOM 1723 N N . GLU A 1 215 ? -21.409 -13.749 11.561 1.00 69.94 215 GLU A N 1
ATOM 1724 C CA . GLU A 1 215 ? -22.031 -12.629 12.287 1.00 69.94 215 GLU A CA 1
ATOM 1725 C C . GLU A 1 215 ? -21.830 -11.275 11.582 1.00 69.94 215 GLU A C 1
ATOM 1727 O O . GLU A 1 215 ? -22.655 -10.382 11.731 1.00 69.94 215 GLU A O 1
ATOM 1732 N N . TYR A 1 216 ? -20.765 -11.137 10.783 1.00 77.69 216 TYR A N 1
ATOM 1733 C CA . TYR A 1 216 ? -20.427 -9.915 10.046 1.00 77.69 216 TYR A CA 1
ATOM 1734 C C . TYR A 1 216 ? -20.004 -10.243 8.608 1.00 77.69 216 TYR A C 1
ATOM 1736 O O . TYR A 1 216 ? -19.525 -11.359 8.365 1.00 77.69 216 TYR A O 1
ATOM 1744 N N . PRO A 1 217 ? -20.133 -9.287 7.667 1.00 86.31 217 PRO A N 1
ATOM 1745 C CA . PRO A 1 217 ? -19.611 -9.439 6.315 1.00 86.31 217 PRO A CA 1
ATOM 1746 C C . PRO A 1 217 ? -18.102 -9.741 6.296 1.00 86.31 217 PRO A C 1
ATOM 1748 O O . PRO A 1 217 ? -17.379 -9.366 7.228 1.00 86.31 217 PRO A O 1
ATOM 1751 N N . PRO A 1 218 ? -17.607 -10.410 5.241 1.00 88.75 218 PRO A N 1
ATOM 1752 C CA . PRO A 1 218 ? -16.177 -10.625 5.071 1.00 88.75 218 PRO A CA 1
ATOM 1753 C C . PRO A 1 218 ? -15.436 -9.296 4.866 1.00 88.75 218 PRO A C 1
ATOM 1755 O O . PRO A 1 218 ? -16.034 -8.305 4.455 1.00 88.75 218 PRO A O 1
ATOM 1758 N N . LEU A 1 219 ? -14.128 -9.303 5.118 1.00 93.50 219 LEU A N 1
ATOM 1759 C CA . LEU A 1 219 ? -13.189 -8.228 4.825 1.00 93.50 219 LEU A CA 1
ATOM 1760 C C . LEU A 1 219 ? -13.286 -7.851 3.342 1.00 93.50 219 LEU A C 1
ATOM 1762 O O . LEU A 1 219 ? -13.139 -8.707 2.469 1.00 93.50 219 LEU A O 1
ATOM 1766 N N . GLN A 1 220 ? -13.528 -6.572 3.065 1.00 95.38 220 GLN A N 1
ATOM 1767 C CA . GLN A 1 220 ? -13.691 -6.052 1.708 1.00 95.38 220 GLN A CA 1
ATOM 1768 C C . GLN A 1 220 ? -12.515 -5.152 1.361 1.00 95.38 220 GLN A C 1
ATOM 1770 O O . GLN A 1 220 ? -12.205 -4.234 2.114 1.00 95.38 220 GLN A O 1
ATOM 1775 N N . CYS A 1 221 ? -11.891 -5.372 0.208 1.00 96.50 221 CYS A N 1
ATOM 1776 C CA . CYS A 1 221 ? -11.012 -4.373 -0.386 1.00 96.50 221 CYS A CA 1
ATOM 1777 C C . CYS A 1 221 ? -11.875 -3.375 -1.164 1.00 96.50 221 CYS A C 1
ATOM 1779 O O . CYS A 1 221 ? -12.590 -3.768 -2.085 1.00 96.50 221 CYS A O 1
ATOM 1781 N N . LEU A 1 222 ? -11.845 -2.108 -0.759 1.00 94.81 222 LEU A N 1
ATOM 1782 C CA . LEU A 1 222 ? -12.587 -1.026 -1.401 1.00 94.81 222 LEU A CA 1
ATOM 1783 C C . LEU A 1 222 ? -11.806 -0.434 -2.576 1.00 94.81 222 LEU A C 1
ATOM 1785 O O . LEU A 1 222 ? -12.392 -0.119 -3.607 1.00 94.81 222 LEU A O 1
ATOM 1789 N N . VAL A 1 223 ? -10.489 -0.283 -2.410 1.00 94.69 223 VAL A N 1
ATOM 1790 C CA . VAL A 1 223 ? -9.577 0.278 -3.415 1.00 94.69 223 VAL A CA 1
ATOM 1791 C C . VAL A 1 223 ? -8.236 -0.439 -3.320 1.00 94.69 223 VAL A C 1
ATOM 1793 O O . VAL A 1 223 ? -7.785 -0.729 -2.212 1.00 94.69 223 VAL A O 1
ATOM 1796 N N . TYR A 1 224 ? -7.603 -0.693 -4.466 1.00 96.62 224 TYR A N 1
ATOM 1797 C CA . TYR A 1 224 ? -6.248 -1.231 -4.556 1.00 96.62 224 TYR A CA 1
ATOM 1798 C C . TYR A 1 224 ? -5.530 -0.621 -5.764 1.00 96.62 224 TYR A C 1
ATOM 1800 O O . TYR A 1 224 ? -5.943 -0.850 -6.901 1.00 96.62 224 TYR A O 1
ATOM 1808 N N . ASP A 1 225 ? -4.504 0.195 -5.518 1.00 96.19 225 ASP A N 1
ATOM 1809 C CA . ASP A 1 225 ? -3.855 1.002 -6.555 1.00 96.19 225 ASP A CA 1
ATOM 1810 C C . ASP A 1 225 ? -2.361 1.250 -6.276 1.00 96.19 225 ASP A C 1
ATOM 1812 O O . ASP A 1 225 ? -1.824 0.910 -5.221 1.00 96.19 225 ASP A O 1
ATOM 1816 N N . SER A 1 226 ? -1.687 1.856 -7.248 1.00 96.81 226 SER A N 1
ATOM 1817 C CA . SER A 1 226 ? -0.312 2.341 -7.164 1.00 96.81 226 SER A CA 1
ATOM 1818 C C . SER A 1 226 ? -0.263 3.873 -7.165 1.00 96.81 226 SER A C 1
ATOM 1820 O O . SER A 1 226 ? -1.258 4.542 -7.446 1.00 96.81 226 SER A O 1
ATOM 1822 N N . VAL A 1 227 ? 0.900 4.448 -6.855 1.00 96.06 227 VAL A N 1
ATOM 1823 C CA . VAL A 1 227 ? 1.131 5.901 -6.894 1.00 96.06 227 VAL A CA 1
ATOM 1824 C C . VAL A 1 227 ? 2.144 6.237 -7.992 1.00 96.06 227 VAL A C 1
ATOM 1826 O O . VAL A 1 227 ? 3.342 6.354 -7.722 1.00 96.06 227 VAL A O 1
ATOM 1829 N N . PRO A 1 228 ? 1.707 6.392 -9.255 1.00 94.31 228 PRO A N 1
ATOM 1830 C CA . PRO A 1 228 ? 2.622 6.617 -10.370 1.00 94.31 228 PRO A CA 1
ATOM 1831 C C . PRO A 1 228 ? 3.337 7.971 -10.294 1.00 94.31 228 PRO A C 1
ATOM 1833 O O . PRO A 1 228 ? 4.443 8.092 -10.820 1.00 94.31 228 PRO A O 1
ATOM 1836 N N . SER A 1 229 ? 2.747 8.984 -9.647 1.00 94.44 229 SER A N 1
ATOM 1837 C CA . SER A 1 229 ? 3.340 10.324 -9.509 1.00 94.44 229 SER A CA 1
ATOM 1838 C C . SER A 1 229 ? 4.629 10.335 -8.684 1.00 94.44 229 SER A C 1
ATOM 1840 O O . SER A 1 229 ? 5.469 11.212 -8.882 1.00 94.44 229 SER A O 1
ATOM 1842 N N . ILE A 1 230 ? 4.835 9.346 -7.809 1.00 94.88 230 ILE A N 1
ATOM 1843 C CA . ILE A 1 230 ? 6.074 9.201 -7.047 1.00 94.88 230 ILE A CA 1
ATOM 1844 C C . ILE A 1 230 ? 7.113 8.499 -7.923 1.00 94.88 230 ILE A C 1
ATOM 1846 O O . ILE A 1 230 ? 6.922 7.379 -8.402 1.00 94.88 230 ILE A O 1
ATOM 1850 N N . THR A 1 231 ? 8.227 9.187 -8.163 1.00 96.62 231 THR A N 1
ATOM 1851 C CA . THR A 1 231 ? 9.292 8.731 -9.067 1.00 96.62 231 THR A CA 1
ATOM 1852 C C . THR A 1 231 ? 10.657 8.636 -8.390 1.00 96.62 231 THR A C 1
ATOM 1854 O O . THR A 1 231 ? 11.622 8.291 -9.055 1.00 96.62 231 THR A O 1
ATOM 1857 N N . THR A 1 232 ? 10.785 8.923 -7.091 1.00 95.06 232 THR A N 1
ATOM 1858 C CA . THR A 1 232 ? 12.097 8.954 -6.411 1.00 95.06 232 THR A CA 1
ATOM 1859 C C . THR A 1 232 ? 12.782 7.588 -6.331 1.00 95.06 232 THR A C 1
ATOM 1861 O O . THR A 1 232 ? 14.005 7.536 -6.258 1.00 95.06 232 THR A O 1
ATOM 1864 N N . SER A 1 233 ? 12.005 6.505 -6.367 1.00 96.88 233 SER A N 1
ATOM 1865 C CA . SER A 1 233 ? 12.462 5.114 -6.379 1.00 96.88 233 SER A CA 1
ATOM 1866 C C . SER A 1 233 ? 12.235 4.482 -7.759 1.00 96.88 233 SER A C 1
ATOM 1868 O O . SER A 1 233 ? 11.443 4.973 -8.567 1.00 96.88 233 SER A O 1
ATOM 1870 N N . ASP A 1 234 ? 12.910 3.366 -8.020 1.00 97.69 234 ASP A N 1
ATOM 1871 C CA . ASP A 1 234 ? 12.614 2.466 -9.137 1.00 97.69 234 ASP A CA 1
ATOM 1872 C C . ASP A 1 234 ? 11.353 1.610 -8.906 1.00 97.69 234 ASP A C 1
ATOM 1874 O O . ASP A 1 234 ? 10.910 0.919 -9.830 1.00 97.69 234 ASP A O 1
ATOM 1878 N N . HIS A 1 235 ? 10.760 1.691 -7.711 1.00 98.50 235 HIS A N 1
ATOM 1879 C CA . HIS A 1 235 ? 9.449 1.146 -7.372 1.00 98.50 235 HIS A CA 1
ATOM 1880 C C . HIS A 1 235 ? 8.393 2.242 -7.189 1.00 98.50 235 HIS A C 1
ATOM 1882 O O . HIS A 1 235 ? 8.643 3.295 -6.587 1.00 98.50 235 HIS A O 1
ATOM 1888 N N . LYS A 1 236 ? 7.169 1.958 -7.641 1.00 97.88 236 LYS A N 1
ATOM 1889 C CA . LYS A 1 236 ? 5.981 2.765 -7.330 1.00 97.88 236 LYS A CA 1
ATOM 1890 C C . LYS A 1 236 ? 5.351 2.295 -6.015 1.00 97.88 236 LYS A C 1
ATOM 1892 O O . LYS A 1 236 ? 5.151 1.090 -5.864 1.00 97.88 236 LYS A O 1
ATOM 1897 N N . PRO A 1 237 ? 4.991 3.202 -5.087 1.00 97.94 237 PRO A N 1
ATOM 1898 C CA . PRO A 1 237 ? 4.219 2.831 -3.905 1.00 97.94 237 PRO A CA 1
ATOM 1899 C C . PRO A 1 237 ? 2.913 2.139 -4.298 1.00 97.94 237 PRO A C 1
ATOM 1901 O O . PRO A 1 237 ? 2.270 2.535 -5.273 1.00 97.94 237 PRO A O 1
ATOM 1904 N N . VAL A 1 238 ? 2.510 1.143 -3.518 1.00 98.19 238 VAL A N 1
ATOM 1905 C CA . VAL A 1 238 ? 1.249 0.409 -3.674 1.00 98.19 238 VAL A CA 1
ATOM 1906 C C . VAL A 1 238 ? 0.429 0.570 -2.408 1.00 98.19 238 VAL A C 1
ATOM 1908 O O . VAL A 1 238 ? 0.968 0.537 -1.304 1.00 98.19 238 VAL A O 1
ATOM 1911 N N . TRP A 1 239 ? -0.878 0.747 -2.546 1.00 97.88 239 TRP A N 1
ATOM 1912 C CA . TRP A 1 239 ? -1.768 0.961 -1.416 1.00 97.88 239 TRP A CA 1
ATOM 1913 C C . TRP A 1 239 ? -3.144 0.349 -1.640 1.00 97.88 239 TRP A C 1
ATOM 1915 O O . TRP A 1 239 ? -3.593 0.160 -2.769 1.00 97.88 239 TRP A O 1
ATOM 1925 N N . GLY A 1 240 ? -3.841 0.063 -0.546 1.00 96.56 240 GLY A N 1
ATOM 1926 C CA . GLY A 1 240 ? -5.234 -0.345 -0.580 1.00 96.56 240 GLY A CA 1
ATOM 1927 C C . GLY A 1 240 ? -6.001 0.095 0.657 1.00 96.56 240 GLY A C 1
ATOM 1928 O O . GLY A 1 240 ? -5.428 0.280 1.731 1.00 96.56 240 GLY A O 1
ATOM 1929 N N . VAL A 1 241 ? -7.314 0.256 0.497 1.00 96.69 241 VAL A N 1
ATOM 1930 C CA . VAL A 1 241 ? -8.246 0.559 1.590 1.00 96.69 241 VAL A CA 1
ATOM 1931 C C . VAL A 1 241 ? -9.185 -0.615 1.773 1.00 96.69 241 VAL A C 1
ATOM 1933 O O . VAL A 1 241 ? -9.788 -1.104 0.818 1.00 96.69 241 VAL A O 1
ATOM 1936 N N . PHE A 1 242 ? -9.332 -1.044 3.018 1.00 96.56 242 PHE A N 1
ATOM 1937 C CA . PHE A 1 242 ? -10.103 -2.211 3.394 1.00 96.56 242 PHE A CA 1
ATOM 1938 C C . PHE A 1 242 ? -11.174 -1.846 4.407 1.00 96.56 242 PHE A C 1
ATOM 1940 O O . PHE A 1 242 ? -10.934 -1.056 5.316 1.00 96.56 242 PHE A O 1
ATOM 1947 N N . LYS A 1 243 ? -12.349 -2.449 4.263 1.00 95.75 243 LYS A N 1
ATOM 1948 C CA . LYS A 1 243 ? -13.472 -2.314 5.183 1.00 95.75 243 LYS A CA 1
ATOM 1949 C C . LYS A 1 243 ? -13.678 -3.613 5.940 1.00 95.75 243 LYS A C 1
ATOM 1951 O O . LYS A 1 243 ? -13.782 -4.685 5.342 1.00 95.75 243 LYS A O 1
ATOM 1956 N N . THR A 1 244 ? -13.772 -3.494 7.255 1.00 93.88 244 THR A N 1
ATOM 1957 C CA . THR A 1 244 ? -13.963 -4.611 8.170 1.00 93.88 244 THR A CA 1
ATOM 1958 C C . THR A 1 244 ? -14.923 -4.263 9.305 1.00 93.88 244 THR A C 1
ATOM 1960 O O . THR A 1 244 ? -15.414 -3.137 9.378 1.00 93.88 244 THR A O 1
ATOM 1963 N N . TYR A 1 245 ? -15.201 -5.236 10.176 1.0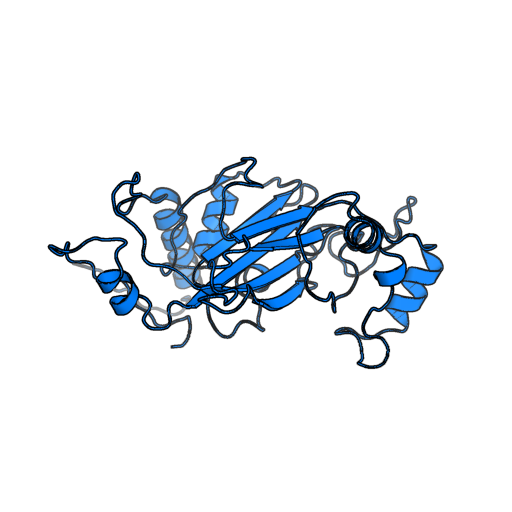0 91.19 245 TYR A N 1
ATOM 1964 C CA . TYR A 1 245 ? -16.140 -5.100 11.284 1.00 91.19 245 TYR A CA 1
ATOM 1965 C C . TYR A 1 245 ? -15.502 -5.447 12.629 1.00 91.19 245 TYR A C 1
ATOM 1967 O O . TYR A 1 245 ? -14.822 -6.472 12.770 1.00 91.19 245 TYR A O 1
ATOM 1975 N N . LEU A 1 246 ? -15.755 -4.597 13.622 1.00 89.44 246 LEU A N 1
ATOM 1976 C CA . LEU A 1 246 ? -15.329 -4.779 15.003 1.00 89.44 246 LEU A CA 1
ATOM 1977 C C . LEU A 1 246 ? -16.333 -5.610 15.799 1.00 89.44 246 LEU A C 1
ATOM 1979 O O . LEU A 1 246 ? -17.543 -5.581 15.567 1.00 89.44 246 LEU A O 1
ATOM 1983 N N . ARG A 1 247 ? -15.807 -6.327 16.792 1.00 87.12 247 ARG A N 1
ATOM 1984 C CA . ARG A 1 247 ? -16.594 -7.045 17.792 1.00 87.12 247 ARG A CA 1
ATOM 1985 C C . ARG A 1 247 ? -16.335 -6.451 19.167 1.00 87.12 247 ARG A C 1
ATOM 1987 O O . ARG A 1 247 ? -15.215 -6.003 19.407 1.00 87.12 247 ARG A O 1
ATOM 1994 N N . PRO A 1 248 ? -17.328 -6.488 20.069 1.00 87.00 248 PRO A N 1
ATOM 1995 C CA . PRO A 1 248 ? -17.101 -6.163 21.468 1.00 87.00 248 PRO A CA 1
ATOM 1996 C C . PRO A 1 248 ? -15.942 -6.987 22.037 1.00 87.00 248 PRO A C 1
ATOM 1998 O O . PRO A 1 248 ? -15.901 -8.208 21.866 1.00 87.00 248 PRO A O 1
ATOM 2001 N N . GLY A 1 249 ? -15.008 -6.306 22.689 1.00 84.06 249 GLY A N 1
ATOM 2002 C CA . GLY A 1 249 ? -13.885 -6.905 23.393 1.00 84.06 249 GLY A CA 1
ATOM 2003 C C . GLY A 1 249 ? -14.165 -7.099 24.882 1.00 84.06 249 GLY A C 1
ATOM 2004 O O . GLY A 1 249 ? -15.287 -6.938 25.364 1.00 84.06 249 GLY A O 1
ATOM 2005 N N . LEU A 1 250 ? -13.105 -7.449 25.608 1.00 79.25 250 LEU A N 1
ATOM 2006 C CA . LEU A 1 250 ? -13.082 -7.587 27.061 1.00 79.25 250 LEU A CA 1
ATOM 2007 C C . LEU A 1 250 ? -11.880 -6.814 27.606 1.00 79.25 250 LEU A C 1
ATOM 2009 O O . LEU A 1 250 ? -10.812 -6.835 27.001 1.00 79.25 250 LEU A O 1
ATOM 2013 N N . ASP A 1 251 ? -12.026 -6.196 28.776 1.00 81.56 251 ASP A N 1
ATOM 2014 C CA . ASP A 1 251 ? -10.955 -5.397 29.396 1.00 81.56 251 ASP A CA 1
ATOM 2015 C C . ASP A 1 251 ? -9.900 -6.245 30.128 1.00 81.56 251 ASP A C 1
ATOM 2017 O O . ASP A 1 251 ? -9.032 -5.714 30.814 1.00 81.56 251 ASP A O 1
ATOM 2021 N N . ASN A 1 252 ? -9.948 -7.573 30.003 1.00 82.38 252 ASN A N 1
ATOM 2022 C CA . ASN A 1 252 ? -8.996 -8.488 30.640 1.00 82.38 252 ASN A CA 1
ATOM 2023 C C . ASN A 1 252 ? -7.680 -8.645 29.853 1.00 82.38 252 ASN A C 1
ATOM 2025 O O . ASN A 1 252 ? -6.959 -9.625 30.043 1.00 82.38 252 ASN A O 1
ATOM 2029 N N . ILE A 1 253 ? -7.374 -7.684 28.980 1.00 80.62 253 ILE A N 1
ATOM 2030 C CA . ILE A 1 253 ? -6.141 -7.602 28.198 1.00 80.62 253 ILE A CA 1
ATOM 2031 C C . ILE A 1 253 ? -5.374 -6.324 28.565 1.00 80.62 253 ILE A C 1
ATOM 2033 O O . ILE A 1 253 ? -5.992 -5.341 28.977 1.00 80.62 253 ILE A O 1
ATOM 2037 N N . PRO A 1 254 ? -4.040 -6.288 28.395 1.00 80.50 254 PRO A N 1
ATOM 2038 C CA . PRO A 1 254 ? -3.280 -5.054 28.548 1.00 80.50 254 PRO A CA 1
ATOM 2039 C C . PRO A 1 254 ? -3.821 -3.960 27.620 1.00 80.50 254 PRO A C 1
ATOM 2041 O O . PRO A 1 254 ? -3.824 -4.109 26.398 1.00 80.50 254 PRO A O 1
ATOM 2044 N N . LEU A 1 255 ? -4.288 -2.859 28.207 1.00 78.44 255 LEU A N 1
ATOM 2045 C CA . LEU A 1 255 ? -4.807 -1.719 27.461 1.00 78.44 255 LEU A CA 1
ATOM 2046 C C . LEU A 1 255 ? -3.675 -0.746 27.144 1.00 78.44 255 LEU A C 1
ATOM 2048 O O . LEU A 1 255 ? -2.865 -0.422 28.009 1.00 78.44 255 LEU A O 1
ATOM 2052 N N . ALA A 1 256 ? -3.677 -0.198 25.929 1.00 79.50 256 ALA A N 1
ATOM 2053 C CA . ALA A 1 256 ? -2.794 0.916 25.597 1.00 79.50 256 ALA A CA 1
ATOM 2054 C C . ALA A 1 256 ? -3.137 2.187 26.396 1.00 79.50 256 ALA A C 1
ATOM 2056 O O . ALA A 1 256 ? -2.256 2.997 26.642 1.00 79.50 256 ALA A O 1
ATOM 2057 N N . ALA A 1 257 ? -4.404 2.374 26.794 1.00 79.69 257 ALA A N 1
ATOM 2058 C CA . ALA A 1 257 ? -4.859 3.437 27.702 1.00 79.69 257 ALA A CA 1
ATOM 2059 C C . ALA A 1 257 ? -4.360 4.861 27.353 1.00 79.69 257 ALA A C 1
ATOM 2061 O O . ALA A 1 257 ? -4.030 5.651 28.235 1.00 79.69 257 ALA A O 1
ATOM 2062 N N . GLY A 1 258 ? -4.314 5.196 26.058 1.00 80.19 258 GLY A N 1
ATOM 2063 C CA . GLY A 1 258 ? -3.860 6.507 25.580 1.00 80.19 258 GLY A CA 1
ATOM 2064 C C . GLY A 1 258 ? -2.344 6.643 25.409 1.00 80.19 258 GLY A C 1
ATOM 2065 O O . GLY A 1 258 ? -1.868 7.758 25.220 1.00 80.19 258 GLY A O 1
ATOM 2066 N N . LEU A 1 259 ? -1.582 5.547 25.454 1.00 78.06 259 LEU A N 1
ATOM 2067 C CA . LEU A 1 259 ? -0.174 5.529 25.057 1.00 78.06 259 LEU A CA 1
ATOM 2068 C C . LEU A 1 259 ? -0.034 5.710 23.539 1.00 78.06 259 LEU A C 1
ATOM 2070 O O . LEU A 1 259 ? -0.673 5.007 22.757 1.00 78.06 259 LEU A O 1
ATOM 2074 N N . PHE A 1 260 ? 0.825 6.644 23.134 1.00 84.00 260 PHE A N 1
ATOM 2075 C CA . PHE A 1 260 ? 1.219 6.891 21.746 1.00 84.00 260 PHE A CA 1
ATOM 2076 C C . PHE A 1 260 ? 2.567 7.618 21.697 1.00 84.00 260 PHE A C 1
ATOM 2078 O O . PHE A 1 260 ? 3.029 8.141 22.716 1.00 84.00 260 PHE A O 1
ATOM 2085 N N . ASN A 1 261 ? 3.198 7.684 20.521 1.00 82.62 261 ASN A N 1
ATOM 2086 C CA . ASN A 1 261 ? 4.446 8.432 20.359 1.00 82.62 261 ASN A CA 1
ATOM 2087 C C . ASN A 1 261 ? 4.178 9.950 20.344 1.00 82.62 261 ASN A C 1
ATOM 2089 O O . ASN A 1 261 ? 3.859 10.545 19.310 1.00 82.62 261 ASN A O 1
ATOM 2093 N N . ARG A 1 262 ? 4.290 10.574 21.521 1.00 86.12 262 ARG A N 1
ATOM 2094 C CA . ARG A 1 262 ? 4.017 12.003 21.719 1.00 86.12 262 ARG A CA 1
ATOM 2095 C C . ARG A 1 262 ? 5.028 12.911 21.016 1.00 86.12 262 ARG A C 1
ATOM 2097 O O . ARG A 1 262 ? 4.637 13.983 20.561 1.00 86.12 262 ARG A O 1
ATOM 2104 N N . ASP A 1 263 ? 6.285 12.495 20.911 1.00 86.00 263 ASP A N 1
ATOM 2105 C CA . ASP A 1 263 ? 7.348 13.316 20.323 1.00 86.00 263 ASP A CA 1
ATOM 2106 C C . ASP A 1 263 ? 7.148 13.462 18.813 1.00 86.00 263 ASP A C 1
ATOM 2108 O O . ASP A 1 263 ? 7.137 14.581 18.298 1.00 86.00 263 ASP A O 1
ATOM 2112 N N . VAL A 1 264 ? 6.844 12.351 18.130 1.00 84.94 264 VAL A N 1
ATOM 2113 C CA . VAL A 1 264 ? 6.466 12.355 16.707 1.00 84.94 264 VAL A CA 1
ATOM 2114 C C . VAL A 1 264 ? 5.226 13.223 16.473 1.00 84.94 264 VAL A C 1
ATOM 2116 O O . VAL A 1 264 ? 5.211 14.037 15.548 1.00 84.94 264 VAL A O 1
ATOM 2119 N N . TYR A 1 265 ? 4.207 13.107 17.334 1.00 84.06 265 TYR A N 1
ATOM 2120 C CA . TYR A 1 265 ? 2.993 13.926 17.254 1.00 84.06 265 TYR A CA 1
ATOM 2121 C C . TYR A 1 265 ? 3.295 15.429 17.330 1.00 84.06 265 TYR A C 1
ATOM 2123 O O . TYR A 1 265 ? 2.856 16.199 16.474 1.00 84.06 265 TYR A O 1
ATOM 2131 N N . LEU A 1 266 ? 4.070 15.857 18.330 1.00 82.75 266 LEU A N 1
ATOM 2132 C CA . LEU A 1 266 ? 4.407 17.267 18.516 1.00 82.75 266 LEU A CA 1
ATOM 2133 C C . LEU A 1 266 ? 5.294 17.818 17.399 1.00 82.75 266 LEU A C 1
ATOM 2135 O O . LEU A 1 266 ? 5.047 18.932 16.929 1.00 82.75 266 LEU A O 1
ATOM 2139 N N . GLU A 1 267 ? 6.294 17.058 16.953 1.00 88.50 267 GLU A N 1
ATOM 2140 C CA .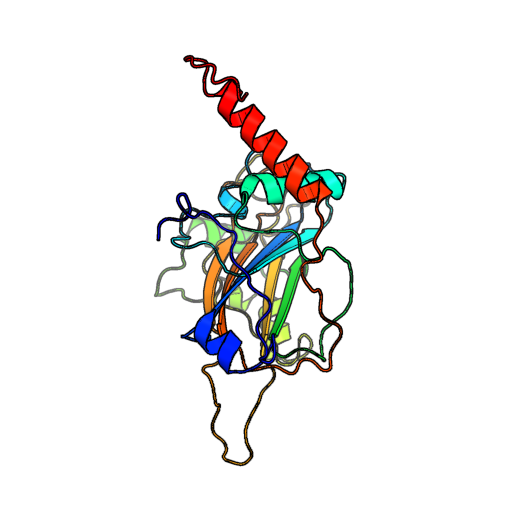 GLU A 1 267 ? 7.178 17.504 15.876 1.00 88.50 267 GLU A CA 1
ATOM 2141 C C . GLU A 1 267 ? 6.417 17.607 14.545 1.00 88.50 267 GLU A C 1
ATOM 2143 O O . GLU A 1 267 ? 6.570 18.599 13.830 1.00 88.50 267 GLU A O 1
ATOM 2148 N N . GLY A 1 268 ? 5.504 16.673 14.255 1.00 84.62 268 GLY A N 1
ATOM 2149 C CA . GLY A 1 268 ? 4.612 16.767 13.098 1.00 84.62 268 GLY A CA 1
ATOM 2150 C C . GLY A 1 268 ? 3.764 18.046 13.115 1.00 84.62 268 GLY A C 1
ATOM 2151 O O . GLY A 1 268 ? 3.684 18.754 12.110 1.00 84.62 268 GLY A O 1
ATOM 2152 N N . LEU A 1 269 ? 3.178 18.412 14.263 1.00 84.25 269 LEU A N 1
ATOM 2153 C CA . LEU A 1 269 ? 2.420 19.667 14.400 1.00 84.25 269 LEU A CA 1
ATOM 2154 C C . LEU A 1 269 ? 3.288 20.911 14.209 1.00 84.25 269 LEU A C 1
ATOM 2156 O O . LEU A 1 269 ? 2.855 21.875 13.573 1.00 84.25 269 LEU A O 1
ATOM 2160 N N . LYS A 1 270 ? 4.513 20.889 14.735 1.00 87.62 270 LYS A N 1
ATOM 2161 C CA . LYS A 1 270 ? 5.474 21.980 14.583 1.00 87.62 270 LYS A CA 1
ATOM 2162 C C . LYS A 1 270 ? 5.855 22.192 13.115 1.00 87.62 270 LYS A C 1
ATOM 2164 O O . LYS A 1 270 ? 5.825 23.337 12.660 1.00 87.62 270 LYS A O 1
ATOM 2169 N N . ARG A 1 271 ? 6.143 21.121 12.360 1.00 86.56 271 ARG A N 1
ATOM 2170 C CA . ARG A 1 271 ? 6.447 21.209 10.918 1.00 86.56 271 ARG A CA 1
ATOM 2171 C C . ARG A 1 271 ? 5.261 21.756 10.122 1.00 86.56 271 ARG A C 1
ATOM 2173 O O . ARG A 1 271 ? 5.421 22.728 9.383 1.00 86.56 271 ARG A O 1
ATOM 2180 N N . ARG A 1 272 ? 4.042 21.269 10.397 1.00 85.38 272 ARG A N 1
ATOM 2181 C CA . ARG A 1 272 ? 2.810 21.826 9.802 1.00 85.38 272 ARG A CA 1
ATOM 2182 C C . ARG A 1 272 ? 2.664 23.326 10.065 1.00 85.38 272 ARG A C 1
ATOM 2184 O O . ARG A 1 272 ? 2.369 24.080 9.139 1.00 85.38 272 ARG A O 1
ATOM 2191 N N . ALA A 1 273 ? 2.859 23.767 11.310 1.00 81.69 273 ALA A N 1
ATOM 2192 C CA . ALA A 1 273 ? 2.740 25.176 11.679 1.00 81.69 273 ALA A CA 1
ATOM 2193 C C . ALA A 1 273 ? 3.764 26.048 10.933 1.00 81.69 273 ALA A C 1
ATOM 2195 O O . ALA A 1 273 ? 3.396 27.091 10.394 1.00 81.69 273 ALA A O 1
ATOM 2196 N N . ALA A 1 274 ? 5.017 25.597 10.831 1.00 82.88 274 ALA A N 1
ATOM 2197 C CA . ALA A 1 274 ? 6.063 26.293 10.084 1.00 82.88 274 ALA A CA 1
ATOM 2198 C C . ALA A 1 274 ? 5.704 26.448 8.594 1.00 82.88 274 ALA A C 1
ATOM 2200 O O . ALA A 1 274 ? 5.810 27.544 8.042 1.00 82.88 274 ALA A O 1
ATOM 2201 N N . THR A 1 275 ? 5.199 25.386 7.960 1.00 78.38 275 THR A N 1
ATOM 2202 C CA . THR A 1 275 ? 4.759 25.406 6.556 1.00 78.38 275 THR A CA 1
ATOM 2203 C C . THR A 1 275 ? 3.585 26.371 6.341 1.00 78.38 275 THR A C 1
ATOM 2205 O O . THR A 1 275 ? 3.579 27.139 5.378 1.00 78.38 275 THR A O 1
ATOM 2208 N N . MET A 1 276 ? 2.622 26.418 7.270 1.00 73.81 276 MET A N 1
ATOM 2209 C CA . MET A 1 276 ? 1.499 27.366 7.215 1.00 73.81 276 MET A CA 1
ATOM 2210 C C . MET A 1 276 ? 1.930 28.822 7.444 1.00 73.81 276 MET A C 1
ATOM 2212 O O . MET A 1 276 ? 1.359 29.723 6.832 1.00 73.81 276 MET A O 1
ATOM 2216 N N . CYS A 1 277 ? 2.930 29.071 8.293 1.00 60.75 277 CYS A N 1
ATOM 2217 C CA . CYS A 1 277 ? 3.506 30.403 8.496 1.00 60.75 277 CYS A CA 1
ATOM 2218 C C . CYS A 1 277 ? 4.279 30.884 7.260 1.00 60.75 277 CYS A C 1
ATOM 2220 O O . CYS A 1 277 ? 4.119 32.032 6.857 1.00 60.75 277 CYS A O 1
ATOM 2222 N N . ASN A 1 278 ? 5.037 30.000 6.605 1.00 58.78 278 ASN A N 1
ATOM 2223 C CA . ASN A 1 278 ? 5.774 30.326 5.380 1.00 58.78 278 ASN A CA 1
ATOM 2224 C C . ASN A 1 278 ? 4.851 30.546 4.168 1.00 58.78 278 ASN A C 1
ATOM 2226 O O . ASN A 1 278 ? 5.156 31.365 3.306 1.00 58.78 278 ASN A O 1
ATOM 2230 N N . ALA A 1 279 ? 3.692 29.878 4.118 1.00 56.56 279 ALA A N 1
ATOM 2231 C CA . ALA A 1 279 ? 2.648 30.159 3.129 1.00 56.56 279 ALA A CA 1
ATOM 2232 C C . ALA A 1 279 ? 1.948 31.516 3.369 1.00 56.56 279 ALA A C 1
ATOM 2234 O O . ALA A 1 279 ? 1.388 32.105 2.445 1.00 56.56 279 ALA A O 1
ATOM 2235 N N . LYS A 1 280 ? 1.999 32.040 4.603 1.00 46.69 280 LYS A N 1
ATOM 2236 C CA . LYS A 1 280 ? 1.450 33.341 5.010 1.00 46.69 280 LYS A CA 1
ATOM 2237 C C . LYS A 1 280 ? 2.495 34.462 4.955 1.00 46.69 280 LYS A C 1
ATOM 2239 O O . LYS A 1 280 ? 2.592 35.285 5.862 1.00 46.69 280 LYS A O 1
ATOM 2244 N N . GLY A 1 281 ? 3.158 34.606 3.808 1.00 45.88 281 GLY A N 1
ATOM 2245 C CA . GLY A 1 281 ? 3.758 35.886 3.396 1.00 45.88 281 GLY A CA 1
ATOM 2246 C C . GLY A 1 281 ? 2.755 37.059 3.327 1.00 45.88 281 GLY A C 1
ATOM 2247 O O . GLY A 1 281 ? 3.144 38.179 3.019 1.00 45.88 281 GLY A O 1
ATOM 2248 N N . ALA A 1 282 ? 1.476 36.833 3.653 1.00 44.41 282 ALA A N 1
ATOM 2249 C CA . ALA A 1 282 ? 0.504 37.853 4.019 1.00 44.41 282 ALA A CA 1
ATOM 2250 C C . ALA A 1 282 ? 0.056 37.662 5.487 1.00 44.41 282 ALA A C 1
ATOM 2252 O O . ALA A 1 282 ? -0.732 36.772 5.803 1.00 44.41 282 ALA A O 1
ATOM 2253 N N . SER A 1 283 ? 0.622 38.505 6.359 1.00 43.78 283 SER A N 1
ATOM 2254 C CA . SER A 1 283 ? 0.162 38.980 7.678 1.00 43.78 283 SER A CA 1
ATOM 2255 C C . SER A 1 283 ? -1.062 38.301 8.320 1.00 43.78 283 SER A C 1
ATOM 2257 O O . SER A 1 283 ? -2.168 38.385 7.798 1.00 43.78 283 SER A O 1
ATOM 2259 N N . THR A 1 284 ? -0.926 37.771 9.542 1.00 37.03 284 THR A N 1
ATOM 2260 C CA . THR A 1 284 ? -1.297 38.510 10.772 1.00 37.03 284 THR A CA 1
ATOM 2261 C C . THR A 1 284 ? -0.770 37.767 12.000 1.00 37.03 284 THR A C 1
ATOM 2263 O O . THR A 1 284 ? -0.982 36.566 12.166 1.00 37.03 284 THR A O 1
ATOM 2266 N N . VAL A 1 285 ? -0.080 38.512 12.859 1.00 43.88 285 VAL A N 1
ATOM 2267 C CA . VAL A 1 285 ? 0.302 38.131 14.218 1.00 43.88 285 VAL A CA 1
ATOM 2268 C C . VAL A 1 285 ? -0.963 37.935 15.055 1.00 43.88 285 VAL A C 1
ATOM 2270 O O . VAL A 1 285 ? -1.808 38.823 15.089 1.00 43.88 285 VAL A O 1
ATOM 2273 N N . CYS A 1 286 ? -1.064 36.820 15.776 1.00 31.77 286 CYS A N 1
ATOM 2274 C CA . CYS A 1 286 ? -1.893 36.751 16.976 1.00 31.77 286 CYS A CA 1
ATOM 2275 C C . CYS A 1 286 ? -1.043 36.163 18.102 1.00 31.77 286 CYS A C 1
ATOM 2277 O O . CYS A 1 286 ? -0.792 34.961 18.163 1.00 31.77 286 CYS A O 1
ATOM 2279 N N . SER A 1 287 ? -0.548 37.063 18.945 1.00 39.69 287 SER A N 1
ATOM 2280 C CA . SER A 1 287 ? 0.029 36.787 20.254 1.00 39.69 287 SER A CA 1
ATOM 2281 C C . SER A 1 287 ? -1.029 36.168 21.166 1.00 39.69 287 SER A C 1
ATOM 2283 O O . SER A 1 287 ? -2.122 36.719 21.292 1.00 39.69 287 SER A O 1
ATOM 2285 N N . VAL A 1 288 ? -0.692 35.055 21.814 1.00 32.12 288 VAL A N 1
ATOM 2286 C CA . VAL A 1 288 ? -1.479 34.487 22.912 1.00 32.12 288 VAL A CA 1
ATOM 2287 C C . VAL A 1 288 ? -0.891 35.020 24.221 1.00 32.12 288 VAL A C 1
ATOM 2289 O O . VAL A 1 288 ? 0.272 34.746 24.520 1.00 32.12 288 VAL A O 1
ATOM 2292 N N . GLN A 1 289 ? -1.683 35.814 24.945 1.00 30.11 289 GLN A N 1
ATOM 2293 C CA . GLN A 1 289 ? -1.644 35.911 26.408 1.00 30.11 289 GLN A CA 1
ATOM 2294 C C . GLN A 1 289 ? -2.730 34.992 26.960 1.00 30.11 289 GLN A C 1
ATOM 2296 O O . GLN A 1 289 ? -3.802 34.925 26.315 1.00 30.11 289 GLN A O 1
#

InterPro domains:
  IPR000300 Inositol polyphosphate-related phosphatase [PF22669] (104-239)
  IPR000300 Inositol polyphosphate-related phosphatase [SM00128] (31-250)
  IPR036691 Endonuclease/exonuclease/phosphatase superfamily [G3DSA:3.60.10.10] (10-99)
  IPR036691 Endonuclease/exonuclease/phosphatase superfamily [G3DSA:3.60.10.10] (100-281)
  IPR036691 Endonuclease/exonuclease/phosphatase superfamily [SSF56219] (104-245)
  IPR053321 Inositol Polyphosphate 5-Phosphatase Type IV [PTHR47039] (100-289)

Foldseek 3Di:
DFLPDDDDDDDDDDPDFCLFPVVCCVPPVVLKFKEKEKEEELLLFAFPLACCCGLPNPPHRDHGPYYHYHYHNYNDDPLVVLLSSCLNSDDVDFAADDDDDDDQPDDQKDKDWYQQVWFFQDDQVVLVVQVVVADFQGDPVCQQRSCVRTPVSVCQVVVVDPRQKDFDRDREFAFDAADAPDLHHDPDPVSDRGGNRTGMIMHGDDPQDPVRDDPDDDKDWPDWYWRSVTRRHSGTMIMTMIMDGDDRDGPPDDDCVPDGDVVSNVSSVVVNVVVVVVVPPPDDDDDDD

Sequence (289 aa):
MKARQRNFLQGKVAANSLLGANELDRTCPNRELTIFVGTWNMNGHSPPKELNDFVLPVSMEHVPDILSFGTQESTSERYDWEVSLQETIGPSHILFHSASLDVTQNFDYVFWSGDLNFRLASPRAKVLEWINNTSFPLPSHLPHGYLHHDQLCSVLADGAAFKGFSEAKITFPPTYKYDPGTQNFDTSSKQRAPAYTDRILFKQRNHRRLSGHHEYPPLQCLVYDSVPSITTSDHKPVWGVFKTYLRPGLDNIPLAAGLFNRDVYLEGLKRRAATMCNAKGASTVCSVQ